Protein AF-A0A2K8PDR7-F1 (afdb_monomer)

Secondary structure (DSSP, 8-state):
--SSSHHHHHHHHHHHHHHHHHHHHHHHHHHHHHHHHHHHHHHHHHHHHHHHHHHHTTTT------S-SPPPP----S----HHHHHHHHHHHHHHHHTSHHHHHHHHHHHHHHHHHHHS-TTT-SS-TTTHHHHHHHHHHHHHHHHHHHHHHHHHHHHHHHHHHHHHHHHHHHHHHHHHHHHHHHHHHHHHHHHSTTHHHHHHHHHHHHHHHHHHH-----S----

Organism: NCBI:txid58340

Solvent-accessible surface area (backbone atoms only — not comparable to full-atom values): 13498 Å² total; per-residue (Å²): 144,79,77,71,70,65,63,60,54,63,54,51,48,56,53,47,54,54,51,50,57,55,48,55,60,46,51,54,53,50,51,55,51,51,51,55,54,61,72,56,45,70,62,58,53,54,54,52,54,53,52,51,54,61,56,56,74,65,64,84,75,71,78,84,77,74,91,85,62,88,76,77,80,76,86,66,93,56,87,77,76,58,65,66,62,53,50,55,49,49,56,51,50,51,60,43,66,73,65,57,55,50,58,56,52,54,52,47,54,53,49,52,53,52,50,48,38,67,73,36,55,86,92,67,39,86,43,59,92,89,32,61,62,62,49,53,51,51,53,49,50,58,60,57,44,53,60,56,49,52,60,56,45,58,58,50,55,54,51,52,49,52,50,52,54,50,50,52,54,50,50,55,48,52,52,52,52,51,53,48,51,52,52,51,50,50,50,51,49,49,57,48,60,76,64,44,83,53,69,54,54,48,48,52,52,49,54,56,50,48,53,51,48,51,56,65,74,55,74,77,91,82,88,84,90,84,133

Sequence (227 aa):
MATERGRGDAARERRRERREHARDGLSERLEEAAERLRTERPERSSERAKASVALGASALARPRVRLDQPRPARRRLLPEYDPEAFGRLSERVARFLGTGRFIVWMTLVIVVWVLWNIFAPDHLRFDQYPFIFLTLMLSLQASYAAPLILLAQNRQDDRDRVNLEQDRKQNERSIADTEYLTREIAALRMGLGEVATRDWIRSEFQDLIKEMDERRLFPGESDEGDR

Structure (mmCIF, N/CA/C/O backbone):
data_AF-A0A2K8PDR7-F1
#
_entry.id   AF-A0A2K8PDR7-F1
#
loop_
_atom_site.group_PDB
_atom_site.id
_atom_site.type_symbol
_atom_site.label_atom_id
_atom_site.label_alt_id
_atom_site.label_comp_id
_atom_site.label_asym_id
_atom_site.label_entity_id
_atom_site.label_seq_id
_atom_site.pdbx_PDB_ins_code
_atom_site.Cartn_x
_atom_site.Cartn_y
_atom_site.Cartn_z
_atom_site.occupancy
_atom_site.B_iso_or_equiv
_atom_site.auth_seq_id
_atom_site.auth_comp_id
_atom_site.auth_asym_id
_atom_site.auth_atom_id
_atom_site.pdbx_PDB_model_num
ATOM 1 N N . MET A 1 1 ? 37.878 28.048 70.623 1.00 51.22 1 MET A N 1
ATOM 2 C CA . MET A 1 1 ? 36.647 27.438 70.062 1.00 51.22 1 MET A CA 1
ATOM 3 C C . MET A 1 1 ? 35.638 28.524 69.626 1.00 51.22 1 MET A C 1
ATOM 5 O O . MET A 1 1 ? 34.503 28.524 70.075 1.00 51.22 1 MET A O 1
ATOM 9 N N . ALA A 1 2 ? 36.028 29.485 68.771 1.00 53.09 2 ALA A N 1
ATOM 10 C CA . ALA A 1 2 ? 35.179 30.652 68.438 1.00 53.09 2 ALA A CA 1
ATOM 11 C C . ALA A 1 2 ? 35.104 31.002 66.935 1.00 53.09 2 ALA A C 1
ATOM 13 O O . ALA A 1 2 ? 34.484 31.992 66.566 1.00 53.09 2 ALA A O 1
ATOM 14 N N . THR A 1 3 ? 35.701 30.203 66.047 1.00 56.75 3 THR A N 1
ATOM 15 C CA . THR A 1 3 ? 35.881 30.568 64.629 1.00 56.75 3 THR A CA 1
ATOM 16 C C . THR A 1 3 ? 34.915 29.892 63.647 1.00 56.75 3 THR A C 1
ATOM 18 O O . THR A 1 3 ? 34.870 30.296 62.489 1.00 56.75 3 THR A O 1
ATOM 21 N N . GLU A 1 4 ? 34.080 28.935 64.073 1.00 56.75 4 GLU A N 1
ATOM 22 C CA . GLU A 1 4 ? 33.131 28.251 63.169 1.00 56.75 4 GLU A CA 1
ATOM 23 C C . GLU A 1 4 ? 31.707 28.832 63.153 1.00 56.75 4 GLU A C 1
ATOM 25 O O . GLU A 1 4 ? 30.994 28.653 62.166 1.00 56.75 4 GLU A O 1
ATOM 30 N N . ARG A 1 5 ? 31.283 29.596 64.173 1.00 57.69 5 ARG A N 1
ATOM 31 C CA . ARG A 1 5 ? 29.925 30.184 64.197 1.00 57.69 5 ARG A CA 1
ATOM 32 C C . ARG A 1 5 ? 29.739 31.361 63.228 1.00 57.69 5 ARG A C 1
ATOM 34 O O . ARG A 1 5 ? 28.654 31.514 62.684 1.00 57.69 5 ARG A O 1
ATOM 41 N N . GLY A 1 6 ? 30.785 32.139 62.935 1.00 56.53 6 GLY A N 1
ATOM 42 C CA . GLY A 1 6 ? 30.668 33.352 62.105 1.00 56.53 6 GLY A CA 1
ATOM 43 C C . GLY A 1 6 ? 30.480 33.115 60.598 1.00 56.53 6 GLY A C 1
ATOM 44 O O . GLY A 1 6 ? 29.983 33.989 59.892 1.00 56.53 6 GLY A O 1
ATOM 45 N N . ARG A 1 7 ? 30.838 31.933 60.070 1.00 60.66 7 ARG A N 1
ATOM 46 C CA . ARG A 1 7 ? 30.711 31.632 58.626 1.00 60.66 7 ARG A CA 1
ATOM 47 C C . ARG A 1 7 ? 29.281 31.297 58.197 1.00 60.66 7 ARG A C 1
ATOM 49 O O . ARG A 1 7 ? 28.932 31.516 57.038 1.00 60.66 7 ARG A O 1
ATOM 56 N N . GLY A 1 8 ? 28.472 30.764 59.112 1.00 61.38 8 GLY A N 1
ATOM 57 C CA . GLY A 1 8 ? 27.092 30.362 58.833 1.00 61.38 8 GLY A CA 1
ATOM 58 C C . GLY A 1 8 ? 26.144 31.548 58.659 1.00 61.38 8 GLY A C 1
ATOM 59 O O . GLY A 1 8 ? 25.290 31.521 57.771 1.00 61.38 8 GLY A O 1
ATOM 60 N N . ASP A 1 9 ? 26.330 32.606 59.448 1.00 66.75 9 ASP A N 1
ATOM 61 C CA . ASP A 1 9 ? 25.442 33.774 59.441 1.00 66.75 9 ASP A CA 1
ATOM 62 C C . ASP A 1 9 ? 25.662 34.659 58.207 1.00 66.75 9 ASP A C 1
ATOM 64 O O . ASP A 1 9 ? 24.701 34.997 57.515 1.00 66.75 9 ASP A O 1
ATOM 68 N N . ALA A 1 10 ? 26.916 34.868 57.794 1.00 65.12 10 ALA A N 1
ATOM 69 C CA . ALA A 1 10 ? 27.242 35.633 56.585 1.00 65.12 10 ALA A CA 1
ATOM 70 C C . ALA A 1 10 ? 26.741 34.984 55.274 1.00 65.12 10 ALA A C 1
ATOM 72 O O . ALA A 1 10 ? 26.627 35.645 54.239 1.00 65.12 10 ALA A O 1
ATOM 73 N N . ALA A 1 11 ? 26.470 33.674 55.272 1.00 67.25 11 ALA A N 1
ATOM 74 C CA . ALA A 1 11 ? 25.874 32.979 54.128 1.00 67.25 11 ALA A CA 1
ATOM 75 C C . ALA A 1 11 ? 24.340 33.097 54.109 1.00 67.25 11 ALA A C 1
ATOM 77 O O . ALA A 1 11 ? 23.724 33.070 53.039 1.00 67.25 11 ALA A O 1
ATOM 78 N N . ARG A 1 12 ? 23.718 33.228 55.286 1.00 69.81 12 ARG A N 1
ATOM 79 C CA . ARG A 1 12 ? 22.269 33.416 55.438 1.00 69.81 12 ARG A CA 1
ATOM 80 C C . ARG A 1 12 ? 21.861 34.840 55.086 1.00 69.81 12 ARG A C 1
ATOM 82 O O . ARG A 1 12 ? 20.847 35.015 54.417 1.00 69.81 12 ARG A O 1
ATOM 89 N N . GLU A 1 13 ? 22.680 35.814 55.459 1.00 71.06 13 GLU A N 1
ATOM 90 C CA . GLU A 1 13 ? 22.460 37.233 55.180 1.00 71.06 13 GLU A CA 1
ATOM 91 C C . GLU A 1 13 ? 22.525 37.525 53.675 1.00 71.06 13 GLU A C 1
ATOM 93 O O . GLU A 1 13 ? 21.536 37.957 53.093 1.00 71.06 13 GLU A O 1
ATOM 98 N N . ARG A 1 14 ? 23.572 37.053 52.984 1.00 70.62 14 ARG A N 1
ATOM 99 C CA . ARG A 1 14 ? 23.673 37.147 51.512 1.00 70.62 14 ARG A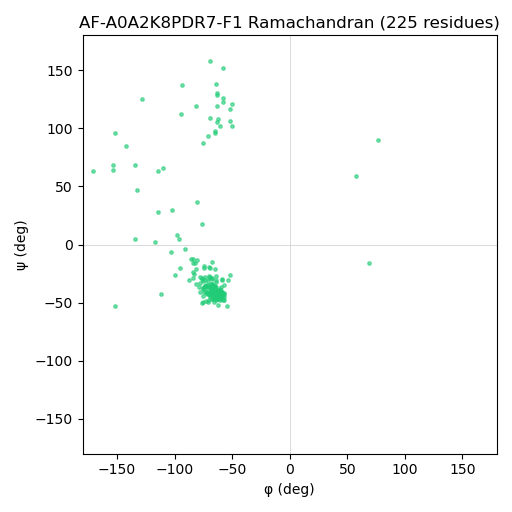 CA 1
ATOM 100 C C . ARG A 1 14 ? 22.531 36.462 50.758 1.00 70.62 14 ARG A C 1
ATOM 102 O O . ARG A 1 14 ? 22.184 36.852 49.643 1.00 70.62 14 ARG A O 1
ATOM 109 N N . ARG A 1 15 ? 21.956 35.395 51.326 1.00 70.00 15 ARG A N 1
ATOM 110 C CA . ARG A 1 15 ? 20.779 34.720 50.749 1.00 70.00 15 ARG A CA 1
ATOM 111 C C . ARG A 1 15 ? 19.488 35.500 50.985 1.00 70.00 15 ARG A C 1
ATOM 113 O O . ARG A 1 15 ? 18.581 35.369 50.165 1.00 70.00 15 ARG A O 1
ATOM 120 N N . ARG A 1 16 ? 19.388 36.267 52.073 1.00 71.31 16 ARG A N 1
ATOM 121 C CA . ARG A 1 16 ? 18.262 37.174 52.327 1.00 71.31 16 ARG A CA 1
ATOM 122 C C . ARG A 1 16 ? 18.335 38.390 51.410 1.00 71.31 16 ARG A C 1
ATOM 124 O O . ARG A 1 16 ? 17.389 38.601 50.664 1.00 71.31 16 ARG A O 1
ATOM 131 N N . GLU A 1 17 ? 19.494 39.035 51.321 1.00 71.44 17 GLU A N 1
ATOM 132 C CA . GLU A 1 17 ? 19.721 40.188 50.435 1.00 71.44 17 GLU A CA 1
ATOM 133 C C . GLU A 1 17 ? 19.433 39.850 48.964 1.00 71.44 17 GLU A C 1
ATOM 135 O O . GLU A 1 17 ? 18.741 40.586 48.267 1.00 71.44 17 GLU A O 1
ATOM 140 N N . ARG A 1 18 ? 19.871 38.674 48.483 1.00 68.12 18 ARG A N 1
ATOM 141 C CA . ARG A 1 18 ? 19.552 38.215 47.116 1.00 68.12 18 ARG A CA 1
ATOM 142 C C . ARG A 1 18 ? 18.064 37.964 46.883 1.00 68.12 18 ARG A C 1
ATOM 144 O O . ARG A 1 18 ? 17.607 38.077 45.750 1.00 68.12 18 ARG A O 1
ATOM 151 N N . ARG A 1 19 ? 17.319 37.561 47.915 1.00 68.62 19 ARG A N 1
ATOM 152 C CA . ARG A 1 19 ? 15.869 37.330 47.816 1.00 68.62 19 ARG A CA 1
ATOM 153 C C . ARG A 1 19 ? 15.090 38.637 47.844 1.00 68.62 19 ARG A C 1
ATOM 155 O O . ARG A 1 19 ? 14.058 38.707 47.188 1.00 68.62 19 ARG A O 1
ATOM 162 N N . GLU A 1 20 ? 15.582 39.633 48.567 1.00 70.75 20 GLU A N 1
ATOM 163 C CA . GLU A 1 20 ? 15.004 40.977 48.609 1.00 70.75 20 GLU A CA 1
ATOM 164 C C . GLU A 1 20 ? 15.245 41.700 47.280 1.00 70.75 20 GLU A C 1
ATOM 166 O O . GLU A 1 20 ? 14.277 42.044 46.611 1.00 70.75 20 GLU A O 1
ATOM 171 N N . HIS A 1 21 ? 16.482 41.715 46.768 1.00 68.56 21 HIS A N 1
ATOM 172 C CA . HIS A 1 21 ? 16.778 42.263 45.435 1.00 68.56 21 HIS A CA 1
ATOM 173 C C . HIS A 1 21 ? 15.984 41.596 44.298 1.00 68.56 21 HIS A C 1
ATOM 175 O O . HIS A 1 21 ? 15.611 42.246 43.323 1.00 68.56 21 HIS A O 1
ATOM 181 N N . ALA A 1 22 ? 15.725 40.287 44.399 1.00 69.56 22 ALA A N 1
ATOM 182 C CA . ALA A 1 22 ? 14.919 39.570 43.413 1.00 69.56 22 ALA A CA 1
ATOM 183 C C . ALA A 1 22 ? 13.418 39.891 43.515 1.00 69.56 22 ALA A C 1
ATOM 185 O O . ALA A 1 22 ? 12.708 39.778 42.516 1.00 69.56 22 ALA A O 1
ATOM 186 N N . ARG A 1 23 ? 12.928 40.258 44.706 1.00 72.75 23 ARG A N 1
ATOM 187 C CA . ARG A 1 23 ? 11.541 40.689 44.914 1.00 72.75 23 ARG A CA 1
ATOM 188 C C . ARG A 1 23 ? 11.327 42.104 44.400 1.00 72.75 23 ARG A C 1
ATOM 190 O O . ARG A 1 23 ? 10.368 42.305 43.662 1.00 72.75 23 ARG A O 1
ATOM 197 N N . ASP A 1 24 ? 12.252 43.009 44.691 1.00 73.88 24 ASP A N 1
ATOM 198 C CA . ASP A 1 24 ? 12.154 44.411 44.280 1.00 73.88 24 ASP A CA 1
ATOM 199 C C . ASP A 1 24 ? 12.168 44.549 42.749 1.00 73.88 24 ASP A C 1
ATOM 201 O O . ASP A 1 24 ? 11.316 45.221 42.165 1.00 73.88 24 ASP A O 1
ATOM 205 N N . GLY A 1 25 ? 13.029 43.783 42.067 1.00 73.56 25 GLY A N 1
ATOM 206 C CA . GLY A 1 25 ? 13.051 43.748 40.600 1.00 73.56 25 GLY A CA 1
ATOM 207 C C . GLY A 1 25 ? 11.827 43.072 39.962 1.00 73.56 25 GLY A C 1
ATOM 208 O O . GLY A 1 25 ? 11.549 43.286 38.782 1.00 73.56 25 GLY A O 1
ATOM 209 N N . LEU A 1 26 ? 11.081 42.244 40.706 1.00 75.62 26 LEU A N 1
ATOM 210 C CA . LEU A 1 26 ? 9.818 41.678 40.225 1.00 75.62 26 LEU A CA 1
ATOM 211 C C . LEU A 1 26 ? 8.694 42.714 40.323 1.00 75.62 26 LEU A C 1
ATOM 213 O O . LEU A 1 26 ? 7.897 42.814 39.394 1.00 75.62 26 LEU A O 1
ATOM 217 N N . SER A 1 27 ? 8.637 43.487 41.413 1.00 79.38 27 SER A N 1
ATOM 218 C CA . SER A 1 27 ? 7.654 44.565 41.572 1.00 79.38 27 SER A CA 1
ATOM 219 C C . SER A 1 27 ? 7.800 45.633 40.496 1.00 79.38 27 SER A C 1
ATOM 221 O O . SER A 1 27 ? 6.804 45.941 39.850 1.00 79.38 27 SER A O 1
ATOM 223 N N . GLU A 1 28 ? 9.020 46.095 40.209 1.00 77.19 28 GLU A N 1
ATOM 224 C CA . GLU A 1 28 ? 9.253 47.082 39.142 1.00 77.19 28 GLU A CA 1
ATOM 225 C C . GLU A 1 28 ? 8.793 46.558 37.774 1.00 77.19 28 GLU A C 1
ATOM 227 O O . GLU A 1 28 ? 8.135 47.260 37.010 1.00 77.19 28 GLU A O 1
ATOM 232 N N . ARG A 1 29 ? 9.051 45.276 37.478 1.00 76.56 29 ARG A N 1
ATOM 233 C CA . ARG A 1 29 ? 8.608 44.642 36.224 1.00 76.56 29 ARG A CA 1
ATOM 234 C C . ARG A 1 29 ? 7.095 44.480 36.132 1.00 76.56 29 ARG A C 1
ATOM 236 O O . ARG A 1 29 ? 6.540 44.543 35.035 1.00 76.56 29 ARG A O 1
ATOM 243 N N . LEU A 1 30 ? 6.429 44.222 37.256 1.00 80.81 30 LEU A N 1
ATOM 244 C CA . LEU A 1 30 ? 4.972 44.119 37.312 1.00 80.81 30 LEU A CA 1
ATOM 245 C C . LEU A 1 30 ? 4.314 45.496 37.192 1.00 80.81 30 LEU A C 1
ATOM 247 O O . LEU A 1 30 ? 3.283 45.602 36.528 1.00 80.81 30 LEU A O 1
ATOM 251 N N . GLU A 1 31 ? 4.920 46.539 37.760 1.00 80.12 31 GLU A N 1
ATOM 252 C CA . GLU A 1 31 ? 4.470 47.922 37.598 1.00 80.12 31 GLU A CA 1
ATOM 253 C C . GLU A 1 31 ? 4.664 48.414 36.162 1.00 80.12 31 GLU A C 1
ATOM 255 O O . GLU A 1 31 ? 3.695 48.878 35.561 1.00 80.12 31 GLU A O 1
ATOM 260 N N . GLU A 1 32 ? 5.831 48.188 35.545 1.00 78.88 32 GLU A N 1
ATOM 261 C CA . GLU A 1 32 ? 6.042 48.506 34.124 1.00 78.88 32 GLU A CA 1
ATOM 262 C C . GLU A 1 32 ? 5.044 47.765 33.219 1.00 78.88 32 GLU A C 1
ATOM 264 O O . GLU A 1 32 ? 4.510 48.332 32.262 1.00 78.88 32 GLU A O 1
ATOM 269 N N . ALA A 1 33 ? 4.763 46.489 33.504 1.00 75.50 33 ALA A N 1
ATOM 270 C CA . ALA A 1 33 ? 3.785 45.717 32.742 1.00 75.50 33 ALA A CA 1
ATOM 271 C C . ALA A 1 33 ? 2.353 46.250 32.931 1.00 75.50 33 ALA A C 1
ATOM 273 O O . ALA A 1 33 ? 1.586 46.317 31.965 1.00 75.50 33 ALA A O 1
ATOM 274 N N . ALA A 1 34 ? 1.991 46.657 34.151 1.00 79.19 34 ALA A N 1
ATOM 275 C CA . ALA A 1 34 ? 0.691 47.243 34.459 1.00 79.19 34 ALA A CA 1
ATOM 276 C C . ALA A 1 34 ? 0.507 48.621 33.802 1.00 79.19 34 ALA A C 1
ATOM 278 O O . ALA A 1 34 ? -0.583 48.928 33.315 1.00 79.19 34 ALA A O 1
ATOM 279 N N . GLU A 1 35 ? 1.567 49.424 33.728 1.00 76.75 35 GLU A N 1
ATOM 280 C CA . GLU A 1 35 ? 1.551 50.745 33.104 1.00 76.75 35 GLU A CA 1
ATOM 281 C C . GLU A 1 35 ? 1.444 50.647 31.575 1.00 76.75 35 GLU A C 1
ATOM 283 O O . GLU A 1 35 ? 0.594 51.306 30.971 1.00 76.75 35 GLU A O 1
ATOM 288 N N . ARG A 1 36 ? 2.173 49.708 30.948 1.00 72.50 36 ARG A N 1
ATOM 289 C CA . ARG A 1 36 ? 2.025 49.382 29.513 1.00 72.50 36 ARG A CA 1
ATOM 290 C C . ARG A 1 36 ? 0.596 48.958 29.158 1.00 72.50 36 ARG A C 1
ATOM 292 O O . ARG A 1 36 ? 0.045 49.405 28.153 1.00 72.50 36 ARG A O 1
ATOM 299 N N . LEU A 1 37 ? -0.039 48.152 30.011 1.00 70.81 37 LEU A N 1
ATOM 300 C CA . LEU A 1 37 ? -1.439 47.737 29.849 1.00 70.81 37 LEU A CA 1
ATOM 301 C C . LEU A 1 37 ? -2.438 48.892 30.010 1.00 70.81 37 LEU A C 1
ATOM 303 O O . LEU A 1 37 ? -3.520 48.855 29.415 1.00 70.81 37 LEU A O 1
ATOM 307 N N . ARG A 1 38 ? -2.108 49.903 30.820 1.00 71.81 38 ARG A N 1
ATOM 308 C CA . ARG A 1 38 ? -2.958 51.077 31.055 1.00 71.81 38 ARG A CA 1
ATOM 309 C C . ARG A 1 38 ? -2.928 52.035 29.863 1.00 71.81 38 ARG A C 1
ATOM 311 O O . ARG A 1 38 ? -3.981 52.550 29.493 1.00 71.81 38 ARG A O 1
ATOM 318 N N . THR A 1 39 ? -1.767 52.186 29.227 1.00 68.75 39 THR A N 1
ATOM 319 C CA . THR A 1 39 ? -1.568 53.044 28.048 1.00 68.75 39 THR A CA 1
ATOM 320 C C . THR A 1 39 ? -2.149 52.435 26.762 1.00 68.75 39 THR A C 1
ATOM 322 O O . THR A 1 39 ? -2.673 53.171 25.934 1.00 68.75 39 THR A O 1
ATOM 325 N N . GLU A 1 40 ? -2.168 51.102 26.608 1.00 60.72 40 GLU A N 1
ATOM 326 C CA . GLU A 1 40 ? -2.763 50.433 25.427 1.00 60.72 40 GLU A CA 1
ATOM 327 C C . GLU A 1 40 ? -4.299 50.239 25.482 1.00 60.72 40 GLU A C 1
ATOM 329 O O . GLU A 1 40 ? -4.937 49.943 24.466 1.00 60.72 40 GLU A O 1
ATOM 334 N N . ARG A 1 41 ? -4.939 50.367 26.655 1.00 59.91 41 ARG A N 1
ATOM 335 C CA . ARG A 1 41 ? -6.374 50.048 26.837 1.00 59.91 41 ARG A CA 1
ATOM 336 C C . ARG A 1 41 ? -7.416 50.984 26.184 1.00 59.91 41 ARG A C 1
ATOM 338 O O . ARG A 1 41 ? -8.505 50.466 25.894 1.00 59.91 41 ARG A O 1
ATOM 345 N N . PRO A 1 42 ? -7.198 52.300 25.968 1.00 58.56 42 PRO A N 1
ATOM 346 C CA . PRO A 1 42 ? -8.270 53.163 25.464 1.00 58.56 42 PRO A CA 1
ATOM 347 C C . PRO A 1 42 ? -8.625 52.883 23.991 1.00 58.56 42 PRO A C 1
ATOM 349 O O . PRO A 1 42 ? -9.797 52.947 23.630 1.00 58.56 42 PRO A O 1
ATOM 352 N N . GLU A 1 43 ? -7.663 52.455 23.170 1.00 59.03 43 GLU A N 1
ATOM 353 C CA . GLU A 1 43 ? -7.865 52.177 21.735 1.00 59.03 43 GLU A CA 1
ATOM 354 C C . GLU A 1 43 ? -8.594 50.835 21.491 1.00 59.03 43 GLU A C 1
ATOM 356 O O . GLU A 1 43 ? -9.639 50.787 20.836 1.00 59.03 43 GLU A O 1
ATOM 361 N N . ARG A 1 44 ? -8.133 49.735 22.113 1.00 59.22 44 ARG A N 1
ATOM 362 C CA . ARG A 1 44 ? -8.704 48.384 21.894 1.00 59.22 44 ARG A CA 1
ATOM 363 C C . ARG A 1 44 ? -10.133 48.208 22.414 1.00 59.22 44 ARG A C 1
ATOM 365 O O . ARG A 1 44 ? -10.875 47.361 21.909 1.00 59.22 44 ARG A O 1
ATOM 372 N N . SER A 1 45 ? -10.521 48.943 23.456 1.00 59.69 45 SER A N 1
ATOM 373 C CA . SER A 1 45 ? -11.879 48.860 24.016 1.00 59.69 45 SER A CA 1
ATOM 374 C C . SER A 1 45 ? -12.912 49.534 23.107 1.00 59.69 45 SER A C 1
ATOM 376 O O . SER A 1 45 ? -14.004 48.992 22.928 1.00 59.69 45 SER A O 1
ATOM 378 N N . SER A 1 46 ? -12.532 50.638 22.453 1.00 60.06 46 SER A N 1
ATOM 379 C CA . SER A 1 46 ? -13.347 51.339 21.455 1.00 60.06 46 SER A CA 1
ATOM 380 C C . SER A 1 46 ? -13.547 50.502 20.183 1.00 60.06 46 SER A C 1
ATOM 382 O O . SER A 1 46 ? -14.672 50.377 19.695 1.00 60.06 46 SER A O 1
ATOM 384 N N . GLU A 1 47 ? -12.500 49.828 19.690 1.00 59.91 47 GLU A N 1
ATOM 385 C CA . GLU A 1 47 ? -12.617 48.896 18.555 1.00 59.91 47 GLU A CA 1
ATOM 386 C C . GLU A 1 47 ? -13.494 47.677 18.872 1.00 59.91 47 GLU A C 1
ATOM 388 O O . GLU A 1 47 ? -14.341 47.299 18.061 1.00 59.91 47 GLU A O 1
ATOM 393 N N . ARG A 1 48 ? -13.363 47.083 20.068 1.00 59.41 48 ARG A N 1
ATOM 394 C CA . ARG A 1 48 ? -14.220 45.957 20.484 1.00 59.41 48 ARG A CA 1
ATOM 395 C C . ARG A 1 48 ? -15.684 46.361 20.655 1.00 59.41 48 ARG A C 1
ATOM 397 O O . ARG A 1 48 ? -16.557 45.568 20.309 1.00 59.41 48 ARG A O 1
ATOM 404 N N . ALA A 1 49 ? -15.957 47.571 21.147 1.00 60.25 49 ALA A N 1
ATOM 405 C CA . ALA A 1 49 ? -17.316 48.097 21.266 1.00 60.25 49 ALA A CA 1
ATOM 406 C C . ALA A 1 49 ? -17.950 48.378 19.890 1.00 60.25 49 ALA A C 1
ATOM 408 O O . ALA A 1 49 ? -19.120 48.073 19.673 1.00 60.25 49 ALA A O 1
ATOM 409 N N . LYS A 1 50 ? -17.176 48.885 18.921 1.00 59.44 50 LYS A N 1
ATOM 410 C CA . LYS A 1 50 ? -17.645 49.048 17.532 1.00 59.44 50 LYS A CA 1
ATOM 411 C C . LYS A 1 50 ? -17.872 47.698 16.840 1.00 59.44 50 LYS A C 1
ATOM 413 O O . LYS A 1 50 ? -18.869 47.532 16.138 1.00 59.44 50 LYS A O 1
ATOM 418 N N . ALA A 1 51 ? -17.006 46.712 17.086 1.00 57.28 51 ALA A N 1
ATOM 419 C CA . ALA A 1 51 ? -17.146 45.359 16.546 1.00 57.28 51 ALA A CA 1
ATOM 420 C C . ALA A 1 51 ? -18.367 44.608 17.113 1.00 57.28 51 ALA A C 1
ATOM 422 O O . ALA A 1 51 ? -19.034 43.884 16.375 1.00 57.28 51 ALA A O 1
ATOM 423 N N . SER A 1 52 ? -18.710 44.796 18.394 1.00 57.78 52 SER A N 1
ATOM 424 C CA . SER A 1 52 ? -19.882 44.148 19.003 1.00 57.78 52 SER A CA 1
ATOM 425 C C . SER A 1 52 ? -21.211 44.750 18.533 1.00 57.78 52 SER A C 1
ATOM 427 O O . SER A 1 52 ? -22.166 44.005 18.308 1.00 57.78 52 SER A O 1
ATOM 429 N N . VAL A 1 53 ? -21.268 46.065 18.295 1.00 57.84 53 VAL A N 1
ATOM 430 C CA . VAL A 1 53 ? -22.456 46.731 17.727 1.00 57.84 53 VAL A CA 1
ATOM 431 C C . VAL A 1 53 ? -22.675 46.324 16.261 1.00 57.84 53 VAL A C 1
ATOM 433 O O . VAL A 1 53 ? -23.811 46.056 15.865 1.00 57.84 53 VAL A O 1
ATOM 436 N N . ALA A 1 54 ? -21.602 46.167 15.477 1.00 56.81 54 ALA A N 1
ATOM 437 C CA . ALA A 1 54 ? -21.682 45.661 14.103 1.00 56.81 54 ALA A CA 1
ATOM 438 C C . ALA A 1 54 ? -22.119 44.182 14.027 1.00 56.81 54 ALA A C 1
ATOM 440 O O . ALA A 1 54 ? -22.856 43.805 13.115 1.00 56.81 54 ALA A O 1
ATOM 441 N N . LEU A 1 55 ? -21.730 43.346 15.000 1.00 59.44 55 LEU A N 1
ATOM 442 C CA . LEU A 1 55 ? -22.203 41.958 15.089 1.00 59.44 55 LEU A CA 1
ATOM 443 C C . LEU A 1 55 ? -23.669 41.846 15.545 1.00 59.44 55 LEU A C 1
ATOM 445 O O . LEU A 1 55 ? -24.380 40.952 15.086 1.00 59.44 55 LEU A O 1
ATOM 449 N N . GLY A 1 56 ? -24.135 42.735 16.428 1.00 54.06 56 GLY A N 1
ATOM 450 C CA . GLY A 1 56 ? -25.500 42.705 16.967 1.00 54.06 56 GLY A CA 1
ATOM 451 C C . GLY A 1 56 ? -26.579 43.118 15.960 1.00 54.06 56 GLY A C 1
ATOM 452 O O . GLY A 1 56 ? -27.655 42.522 15.930 1.00 54.06 56 GLY A O 1
ATOM 453 N N . ALA A 1 57 ? -26.281 44.075 15.075 1.00 53.41 57 ALA A N 1
ATOM 454 C CA . ALA A 1 57 ? -27.239 44.574 14.083 1.00 53.41 57 ALA A CA 1
ATOM 455 C C . ALA A 1 57 ? -27.572 43.558 12.967 1.00 53.41 57 ALA A C 1
ATOM 457 O O . ALA A 1 57 ? -28.616 43.662 12.329 1.00 53.41 57 ALA A O 1
ATOM 458 N N . SER A 1 58 ? -26.730 42.538 12.757 1.00 51.06 58 SER A N 1
ATOM 459 C CA . SER A 1 58 ? -26.958 41.471 11.765 1.00 51.06 58 SER A CA 1
ATOM 460 C C . SER A 1 58 ? -27.702 40.244 12.325 1.00 51.06 58 SER A C 1
ATOM 462 O O . SER A 1 58 ? -28.027 39.317 11.582 1.00 51.06 58 SER A O 1
ATOM 464 N N . ALA A 1 59 ? -27.992 40.206 13.631 1.00 54.91 59 ALA A N 1
ATOM 465 C CA . ALA A 1 59 ? -28.537 39.018 14.295 1.00 54.91 59 ALA A CA 1
ATOM 466 C C . ALA A 1 59 ? -30.073 38.886 14.230 1.00 54.91 59 ALA A C 1
ATOM 468 O O . ALA A 1 59 ? -30.595 37.809 14.518 1.00 54.91 59 ALA A O 1
ATOM 469 N N . LEU A 1 60 ? -30.809 39.928 13.820 1.00 54.22 60 LEU A N 1
ATOM 470 C CA . LEU A 1 60 ? -32.283 39.922 13.821 1.00 54.22 60 LEU A CA 1
ATOM 471 C C . LEU A 1 60 ? -32.945 39.599 12.469 1.00 54.22 60 LEU A C 1
ATOM 473 O O . LEU A 1 60 ? -34.166 39.648 12.367 1.00 54.22 60 LEU A O 1
ATOM 477 N N . ALA A 1 61 ? -32.188 39.185 11.451 1.00 57.66 61 ALA A N 1
ATOM 478 C CA . ALA A 1 61 ? -32.751 38.819 10.146 1.00 57.66 61 ALA A CA 1
ATOM 479 C C . ALA A 1 61 ? -32.201 37.491 9.605 1.00 57.66 61 ALA A C 1
ATOM 481 O O . ALA A 1 61 ? -31.814 37.391 8.442 1.00 57.66 61 ALA A O 1
ATOM 482 N N . ARG A 1 62 ? -32.152 36.442 10.438 1.00 54.16 62 ARG A N 1
ATOM 483 C CA . ARG A 1 62 ? -31.808 35.092 9.965 1.00 54.16 62 ARG A CA 1
ATOM 484 C C . ARG A 1 62 ? -33.096 34.314 9.652 1.00 54.16 62 ARG A C 1
ATOM 486 O O . ARG A 1 62 ? -33.825 33.982 10.588 1.00 54.16 62 ARG A O 1
ATOM 493 N N . PRO A 1 63 ? -33.398 33.988 8.380 1.00 55.03 63 PRO A N 1
ATOM 494 C CA . PRO A 1 63 ? -34.519 33.111 8.066 1.00 55.03 63 PRO A CA 1
ATOM 495 C C . PRO A 1 63 ? -34.231 31.738 8.680 1.00 55.03 63 PRO A C 1
ATOM 497 O O . PRO A 1 63 ? -33.145 31.184 8.488 1.00 55.03 63 PRO A O 1
ATOM 500 N N . ARG A 1 64 ? -35.176 31.187 9.449 1.00 59.81 64 ARG A N 1
ATOM 501 C CA . ARG A 1 64 ? -35.064 29.824 9.987 1.00 59.81 64 ARG A CA 1
ATOM 502 C C . ARG A 1 64 ? -35.027 28.843 8.814 1.00 59.81 64 ARG A C 1
ATOM 504 O O . ARG A 1 64 ? -36.042 28.599 8.168 1.00 59.81 64 ARG A O 1
ATOM 511 N N . VAL A 1 65 ? -33.849 28.298 8.530 1.00 57.72 65 VAL A N 1
ATOM 512 C CA . VAL A 1 65 ? -33.652 27.254 7.521 1.00 57.72 65 VAL A CA 1
ATOM 513 C C . VAL A 1 65 ? -34.303 25.971 8.041 1.00 57.72 65 VAL A C 1
ATOM 515 O O . VAL A 1 65 ? -33.807 25.366 8.990 1.00 57.72 65 VAL A O 1
ATOM 518 N N . ARG A 1 66 ? -35.429 25.571 7.436 1.00 56.66 66 ARG A N 1
ATOM 519 C CA . ARG A 1 66 ? -35.988 24.219 7.585 1.00 56.66 66 ARG A CA 1
ATOM 520 C C . ARG A 1 66 ? -34.927 23.214 7.129 1.00 56.66 66 ARG A C 1
ATOM 522 O O . ARG A 1 66 ? -34.428 23.311 6.013 1.00 56.66 66 ARG A O 1
ATOM 529 N N . LEU A 1 67 ? -34.604 22.254 7.989 1.00 59.09 67 LEU A N 1
ATOM 530 C CA . LEU A 1 67 ? -33.606 21.198 7.767 1.00 59.09 67 LEU A CA 1
ATOM 531 C C . LEU A 1 67 ? -34.078 20.069 6.829 1.00 59.09 67 LEU A C 1
ATOM 533 O O . LEU A 1 67 ? -33.466 19.011 6.802 1.00 59.09 67 LEU A O 1
ATOM 537 N N . ASP A 1 68 ? -35.132 20.295 6.048 1.00 56.84 68 ASP A N 1
ATOM 538 C CA . ASP A 1 68 ? -35.822 19.252 5.277 1.00 56.84 68 ASP A CA 1
ATOM 539 C C . ASP A 1 68 ? -35.695 19.444 3.756 1.00 56.84 68 ASP A C 1
ATOM 541 O O . ASP A 1 68 ? -36.578 19.098 2.980 1.00 56.84 68 ASP A O 1
ATOM 545 N N . GLN A 1 69 ? -34.608 20.074 3.302 1.00 61.09 69 GLN A N 1
ATOM 546 C CA . GLN A 1 69 ? -34.301 20.175 1.875 1.00 61.09 69 GLN A CA 1
ATOM 547 C C . GLN A 1 69 ? -32.870 19.699 1.615 1.00 61.09 69 GLN A C 1
ATOM 549 O O . GLN A 1 69 ? -31.935 20.227 2.231 1.00 61.09 69 GLN A O 1
ATOM 554 N N . PRO A 1 70 ? -32.661 18.725 0.707 1.00 49.47 70 PRO A N 1
ATOM 555 C CA . PRO A 1 70 ? -31.321 18.316 0.321 1.00 49.47 70 PRO A CA 1
ATOM 556 C C . PRO A 1 70 ? -30.630 19.513 -0.337 1.00 49.47 70 PRO A C 1
ATOM 558 O O . PRO A 1 70 ? -31.107 20.076 -1.322 1.00 49.47 70 PRO A O 1
ATOM 561 N N . ARG A 1 71 ? -29.516 19.950 0.259 1.00 55.41 71 ARG A N 1
ATOM 562 C CA . ARG A 1 71 ? -28.721 21.082 -0.231 1.00 55.41 71 ARG A CA 1
ATOM 563 C C . ARG A 1 71 ? -28.262 20.800 -1.668 1.00 55.41 71 ARG A C 1
ATOM 565 O O . ARG A 1 71 ? -27.551 19.813 -1.860 1.00 55.41 71 ARG A O 1
ATOM 572 N N . PRO A 1 72 ? -28.572 21.653 -2.661 1.00 51.53 72 PRO A N 1
ATOM 573 C CA . PRO A 1 72 ? -27.981 21.512 -3.983 1.00 51.53 72 PRO A CA 1
ATOM 574 C C . PRO A 1 72 ? -26.467 21.709 -3.873 1.00 51.53 72 PRO A C 1
ATOM 576 O O . PRO A 1 72 ? -25.987 22.656 -3.239 1.00 51.53 72 PRO A O 1
ATOM 579 N N . ALA A 1 73 ? -25.725 20.766 -4.453 1.00 59.25 73 ALA A N 1
ATOM 580 C CA . ALA A 1 73 ? -24.274 20.724 -4.430 1.00 59.25 73 ALA A CA 1
ATOM 581 C C . ALA A 1 73 ? -23.697 22.065 -4.904 1.00 59.25 73 ALA A C 1
ATOM 583 O O . ALA A 1 73 ? -23.893 22.501 -6.040 1.00 59.25 73 ALA A O 1
ATOM 584 N N . ARG A 1 74 ? -22.987 22.742 -4.000 1.00 55.62 74 ARG A N 1
ATOM 585 C CA . ARG A 1 74 ? -22.240 23.962 -4.299 1.00 55.62 74 ARG A CA 1
ATOM 586 C C . ARG A 1 74 ? -21.171 23.573 -5.321 1.00 55.62 74 ARG A C 1
ATOM 588 O O . ARG A 1 74 ? -20.238 22.865 -4.954 1.00 55.62 74 ARG A O 1
ATOM 595 N N . ARG A 1 75 ? -21.323 23.994 -6.583 1.00 57.38 75 ARG A N 1
ATOM 596 C CA . ARG A 1 75 ? -20.323 23.818 -7.651 1.00 57.38 75 ARG A CA 1
ATOM 597 C C . ARG A 1 75 ? -18.969 24.313 -7.137 1.00 57.38 75 ARG A C 1
ATOM 599 O O . ARG A 1 75 ? -18.747 25.517 -7.015 1.00 57.38 75 ARG A O 1
ATOM 606 N N . ARG A 1 76 ? -18.096 23.378 -6.762 1.00 55.62 76 ARG A N 1
ATOM 607 C CA . ARG A 1 76 ? -16.705 23.656 -6.418 1.00 55.62 76 ARG A CA 1
ATOM 608 C C . ARG A 1 76 ? -15.951 23.757 -7.740 1.00 55.62 76 ARG A C 1
ATOM 610 O O . ARG A 1 76 ? -15.928 22.811 -8.509 1.00 55.62 76 ARG A O 1
ATOM 617 N N . LEU A 1 77 ? -15.358 24.918 -8.003 1.00 56.94 77 LEU A N 1
ATOM 618 C CA . LEU A 1 77 ? -14.409 25.155 -9.101 1.00 56.94 77 LEU A CA 1
ATOM 619 C C . LEU A 1 77 ? -12.998 24.670 -8.717 1.00 56.94 77 LEU A C 1
ATOM 621 O O . LEU A 1 77 ? -12.003 25.319 -9.020 1.00 56.94 77 LEU A O 1
ATOM 625 N N . LEU A 1 78 ? -12.908 23.564 -7.983 1.00 60.38 78 LEU A N 1
ATOM 626 C CA . LEU A 1 78 ? -11.656 22.830 -7.847 1.00 60.38 78 LEU A CA 1
ATOM 627 C C . LEU A 1 78 ? -11.698 21.763 -8.940 1.00 60.38 78 LEU A C 1
ATOM 629 O O . LEU A 1 78 ? -12.770 21.185 -9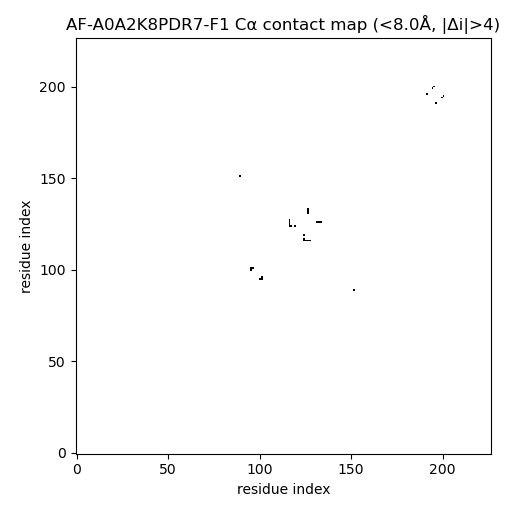.128 1.00 60.38 78 LEU A O 1
ATOM 633 N N . PRO A 1 79 ? -10.605 21.500 -9.675 1.00 56.34 79 PRO A N 1
ATOM 634 C CA . PRO A 1 79 ? -10.513 20.290 -10.475 1.00 56.34 79 PRO A CA 1
ATOM 635 C C . PRO A 1 79 ? -10.833 19.118 -9.546 1.00 56.34 79 PRO A C 1
ATOM 637 O O . PRO A 1 79 ? -10.065 18.819 -8.631 1.00 56.34 79 PRO A O 1
ATOM 640 N N . GLU A 1 80 ? -12.024 18.543 -9.703 1.00 54.94 80 GLU A N 1
ATOM 641 C CA . GLU A 1 80 ? -12.457 17.364 -8.971 1.00 54.94 80 GLU A CA 1
ATOM 642 C C . GLU A 1 80 ? -11.513 16.256 -9.438 1.00 54.94 80 GLU A C 1
ATOM 644 O O . GLU A 1 80 ? -11.631 15.736 -10.548 1.00 54.94 80 GLU A O 1
ATOM 649 N N . TYR A 1 81 ? -10.471 15.999 -8.652 1.00 57.44 81 TYR A N 1
ATOM 650 C CA . TYR A 1 81 ? -9.596 14.863 -8.871 1.00 57.44 81 TYR A CA 1
ATOM 651 C C . TYR A 1 81 ? -10.454 13.623 -8.656 1.00 57.44 81 TYR A C 1
ATOM 653 O O . TYR A 1 81 ? -10.696 13.247 -7.513 1.00 57.44 81 TYR A O 1
ATOM 661 N N . ASP A 1 82 ? -10.979 13.077 -9.754 1.00 60.34 82 ASP A N 1
ATOM 662 C CA . ASP A 1 82 ? -11.995 12.031 -9.761 1.00 60.34 82 ASP A CA 1
ATOM 663 C C . ASP A 1 82 ? -11.463 10.770 -9.047 1.00 60.34 82 ASP A C 1
ATOM 665 O O . ASP A 1 82 ? -10.657 10.010 -9.609 1.00 60.34 82 ASP A O 1
ATOM 669 N N . PRO A 1 83 ? -11.871 10.534 -7.786 1.00 61.19 83 PRO A N 1
ATOM 670 C CA . PRO A 1 83 ? -11.341 9.444 -6.978 1.00 61.19 83 PRO A CA 1
ATOM 671 C C . PRO A 1 83 ? -11.763 8.072 -7.527 1.00 61.19 83 PRO A C 1
ATOM 673 O O . PRO A 1 83 ? -11.159 7.054 -7.175 1.00 61.19 83 PRO A O 1
ATOM 676 N N . GLU A 1 84 ? -12.761 8.028 -8.413 1.00 63.00 84 GLU A N 1
ATOM 677 C CA . GLU A 1 84 ? -13.286 6.813 -9.032 1.00 63.00 84 GLU A CA 1
ATOM 678 C C . GLU A 1 84 ? -12.426 6.354 -10.219 1.00 63.00 84 GLU A C 1
ATOM 680 O O . GLU A 1 84 ? -12.252 5.150 -10.441 1.00 63.00 84 GLU A O 1
ATOM 685 N N . ALA A 1 85 ? -11.835 7.287 -10.973 1.00 64.50 85 ALA A N 1
ATOM 686 C CA . ALA A 1 85 ? -10.878 6.973 -12.035 1.00 64.50 85 ALA A CA 1
ATOM 687 C C . ALA A 1 85 ? -9.570 6.404 -11.459 1.00 64.50 85 ALA A C 1
ATOM 689 O O . ALA A 1 85 ? -9.070 5.378 -11.930 1.00 64.50 85 ALA A O 1
ATOM 690 N N . PHE A 1 86 ? -9.065 7.007 -10.380 1.00 61.75 86 PHE A N 1
ATOM 691 C CA . PHE A 1 86 ? -7.872 6.526 -9.680 1.00 61.75 86 PHE A CA 1
ATOM 692 C C . PHE A 1 86 ? -8.116 5.219 -8.924 1.00 61.75 86 PHE A C 1
ATOM 694 O O . PHE A 1 86 ? -7.255 4.345 -8.949 1.00 61.75 86 PHE A O 1
ATOM 701 N N . GLY A 1 87 ? -9.298 5.020 -8.329 1.00 65.12 87 GLY A N 1
ATOM 702 C CA . GLY A 1 87 ? -9.662 3.745 -7.703 1.00 65.12 87 GLY A CA 1
ATOM 703 C C . GLY A 1 87 ? -9.624 2.569 -8.685 1.00 65.12 87 GLY A C 1
ATOM 704 O O . GLY A 1 87 ? -9.024 1.536 -8.385 1.00 65.12 87 GLY A O 1
ATOM 705 N N . ARG A 1 88 ? -10.187 2.755 -9.887 1.00 70.56 88 ARG A N 1
ATOM 706 C CA . ARG A 1 88 ? -10.164 1.748 -10.961 1.00 70.56 88 ARG A CA 1
ATOM 707 C C . ARG A 1 88 ? -8.760 1.511 -11.518 1.00 70.56 88 ARG A C 1
ATOM 709 O O . ARG A 1 88 ? -8.409 0.370 -11.821 1.00 70.56 88 ARG A O 1
ATOM 716 N N . LEU A 1 89 ? -7.945 2.563 -11.639 1.00 66.75 89 LEU A N 1
ATOM 717 C CA . LEU A 1 89 ? -6.546 2.440 -12.053 1.00 66.75 89 LEU A CA 1
ATOM 718 C C . LEU A 1 89 ? -5.739 1.644 -11.020 1.00 66.75 89 LEU A C 1
ATOM 720 O O . LEU A 1 89 ? -5.063 0.688 -11.392 1.00 66.75 89 LEU A O 1
ATOM 724 N N . SER A 1 90 ? -5.871 1.967 -9.732 1.00 65.38 90 SER A N 1
ATOM 725 C CA . SER A 1 90 ? -5.181 1.271 -8.643 1.00 65.38 90 SER A CA 1
ATOM 726 C C . SER A 1 90 ? -5.587 -0.196 -8.534 1.00 65.38 90 SER A C 1
ATOM 728 O O . SER A 1 90 ? -4.726 -1.048 -8.358 1.00 65.38 90 SER A O 1
ATOM 730 N N . GLU A 1 91 ? -6.867 -0.531 -8.704 1.00 72.44 91 GLU A N 1
ATOM 731 C CA . GLU A 1 91 ? -7.319 -1.929 -8.720 1.00 72.44 91 GLU A CA 1
ATOM 732 C C . GLU A 1 91 ? -6.723 -2.717 -9.898 1.00 72.44 91 GLU A C 1
ATOM 734 O O . GLU A 1 91 ? -6.375 -3.897 -9.776 1.00 72.44 91 GLU A O 1
ATOM 739 N N . ARG A 1 92 ? -6.566 -2.061 -11.052 1.00 72.38 92 ARG A N 1
ATOM 740 C CA . ARG A 1 92 ? -5.927 -2.661 -12.225 1.00 72.38 92 ARG A CA 1
ATOM 741 C C . ARG A 1 92 ? -4.431 -2.860 -12.002 1.00 72.38 92 ARG A C 1
ATOM 743 O O . ARG A 1 92 ? -3.926 -3.935 -12.308 1.00 72.38 92 ARG A O 1
ATOM 750 N N . VAL A 1 93 ? -3.752 -1.865 -11.431 1.00 69.44 93 VAL A N 1
ATOM 751 C CA . VAL A 1 93 ? -2.325 -1.915 -11.078 1.00 69.44 93 VAL A CA 1
ATOM 752 C C . VAL A 1 93 ? -2.066 -2.981 -10.008 1.00 69.44 93 VAL A C 1
ATOM 754 O O . VAL A 1 93 ? -1.155 -3.782 -10.175 1.00 69.44 93 VAL A O 1
ATOM 757 N N . ALA A 1 94 ? -2.904 -3.086 -8.974 1.00 72.00 94 ALA A N 1
ATOM 758 C CA . ALA A 1 94 ? -2.779 -4.095 -7.920 1.00 72.00 94 ALA A CA 1
ATOM 759 C C . ALA A 1 94 ? -2.874 -5.529 -8.471 1.00 72.00 94 ALA A C 1
ATOM 761 O O . ALA A 1 94 ? -2.020 -6.368 -8.182 1.00 72.00 94 ALA A O 1
ATOM 762 N N . ARG A 1 95 ? -3.856 -5.804 -9.344 1.00 73.88 95 ARG A N 1
ATOM 763 C CA . ARG A 1 95 ? -3.956 -7.104 -10.035 1.00 73.88 95 ARG A CA 1
ATOM 764 C C . ARG A 1 95 ? -2.774 -7.364 -10.973 1.00 73.88 95 ARG A C 1
ATOM 766 O O . ARG A 1 95 ? -2.364 -8.514 -11.144 1.00 73.88 95 ARG A O 1
ATOM 773 N N . PHE A 1 96 ? -2.211 -6.310 -11.565 1.00 69.88 96 PHE A N 1
ATOM 774 C CA . PHE A 1 96 ? -1.058 -6.404 -12.461 1.00 69.88 96 PHE A CA 1
ATOM 775 C C . PHE A 1 96 ? 0.251 -6.708 -11.713 1.00 69.88 96 PHE A C 1
ATOM 777 O O . PHE A 1 96 ? 1.027 -7.547 -12.171 1.00 69.88 96 PHE A O 1
ATOM 784 N N . LEU A 1 97 ? 0.472 -6.083 -10.550 1.00 73.69 97 LEU A N 1
ATOM 785 C CA . LEU A 1 97 ? 1.662 -6.276 -9.711 1.00 73.69 97 LEU A CA 1
ATOM 786 C C . LEU A 1 97 ? 1.646 -7.618 -8.960 1.00 73.69 97 LEU A C 1
ATOM 788 O O . LEU A 1 97 ? 2.691 -8.249 -8.838 1.00 73.69 97 LEU A O 1
ATOM 792 N N . GLY A 1 98 ? 0.482 -8.095 -8.505 1.00 68.19 98 GLY A N 1
ATOM 793 C CA . GLY A 1 98 ? 0.387 -9.315 -7.687 1.00 68.19 98 GLY A CA 1
ATOM 794 C C . GLY A 1 98 ? 0.568 -10.643 -8.438 1.00 68.19 98 GLY A C 1
ATOM 795 O O . GLY A 1 98 ? 0.851 -11.662 -7.819 1.00 68.19 98 GLY A O 1
ATOM 796 N N . THR A 1 99 ? 0.428 -10.660 -9.767 1.00 74.50 99 THR A N 1
ATOM 797 C CA . THR A 1 99 ? 0.310 -11.915 -10.545 1.00 74.50 99 THR A CA 1
ATOM 798 C C . THR A 1 99 ? 1.647 -12.397 -11.148 1.00 74.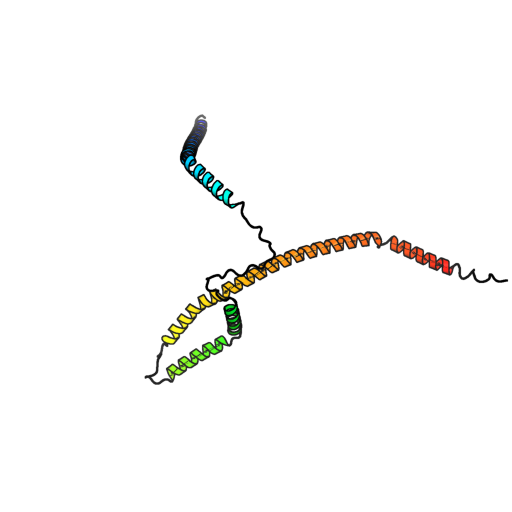50 99 THR A C 1
ATOM 800 O O . THR A 1 99 ? 1.672 -13.332 -11.941 1.00 74.50 99 THR A O 1
ATOM 803 N N . GLY A 1 100 ? 2.783 -11.744 -10.871 1.00 78.69 100 GLY A N 1
ATOM 804 C CA . GLY A 1 100 ? 4.100 -12.095 -11.448 1.00 78.69 100 GLY A CA 1
ATOM 805 C C . GLY A 1 100 ? 4.257 -11.825 -12.960 1.00 78.69 100 GLY A C 1
ATOM 806 O O . GLY A 1 100 ? 5.374 -11.720 -13.464 1.00 78.69 100 GLY A O 1
ATOM 807 N N . ARG A 1 101 ? 3.152 -11.613 -13.691 1.00 81.56 101 ARG A N 1
ATOM 808 C CA . ARG A 1 101 ? 3.116 -11.258 -15.125 1.00 81.56 101 ARG A CA 1
ATOM 809 C C . ARG A 1 101 ? 3.866 -9.963 -15.453 1.00 81.56 101 ARG A C 1
ATOM 811 O O . ARG A 1 101 ? 4.400 -9.856 -16.553 1.00 81.56 101 ARG A O 1
ATOM 818 N N . PHE A 1 102 ? 3.938 -9.010 -14.519 1.00 83.12 102 PHE A N 1
ATOM 819 C CA . PHE A 1 102 ? 4.714 -7.776 -14.693 1.00 83.12 102 PHE A CA 1
ATOM 820 C C . PHE A 1 102 ? 6.201 -8.064 -14.929 1.00 83.12 102 PHE A C 1
ATOM 822 O O . PHE A 1 102 ? 6.787 -7.523 -15.862 1.00 83.12 102 PHE A O 1
ATOM 829 N N . ILE A 1 103 ? 6.785 -8.964 -14.130 1.00 86.75 103 ILE A N 1
ATOM 830 C CA . ILE A 1 103 ? 8.204 -9.323 -14.228 1.00 86.75 103 ILE A CA 1
ATOM 831 C C . ILE A 1 103 ? 8.474 -9.983 -15.580 1.00 86.75 103 ILE A C 1
ATOM 833 O O . ILE A 1 103 ? 9.387 -9.572 -16.285 1.00 86.75 103 ILE A O 1
ATOM 837 N N . VAL A 1 104 ? 7.623 -10.930 -15.989 1.00 88.56 104 VAL A N 1
ATOM 838 C CA . VAL A 1 104 ? 7.746 -11.613 -17.288 1.00 88.56 104 VAL A CA 1
ATOM 839 C C . VAL A 1 104 ? 7.728 -10.617 -18.450 1.00 88.56 104 VAL A C 1
ATOM 841 O O . VAL A 1 104 ? 8.562 -10.704 -19.349 1.00 88.56 104 VAL A O 1
ATOM 844 N N . TRP A 1 105 ? 6.808 -9.648 -18.429 1.00 88.31 105 TRP A N 1
ATOM 845 C CA . TRP A 1 105 ? 6.709 -8.646 -19.491 1.00 88.31 105 TRP A CA 1
ATOM 846 C C . TRP A 1 105 ? 7.898 -7.678 -19.497 1.00 88.31 105 TRP A C 1
ATOM 848 O O . TRP A 1 105 ? 8.450 -7.399 -20.558 1.00 88.31 105 TRP A O 1
ATOM 858 N N . MET A 1 106 ? 8.349 -7.222 -18.323 1.00 88.00 106 MET A N 1
ATOM 859 C CA . MET A 1 106 ? 9.539 -6.372 -18.196 1.00 88.00 106 MET A CA 1
ATOM 860 C C . MET A 1 106 ? 10.802 -7.075 -18.701 1.00 88.00 106 MET A C 1
ATOM 862 O O . MET A 1 106 ? 11.566 -6.489 -19.465 1.00 88.00 106 MET A O 1
ATOM 866 N N . THR A 1 107 ? 11.001 -8.345 -18.339 1.00 90.44 107 THR A N 1
ATOM 867 C CA . THR A 1 107 ? 12.124 -9.145 -18.842 1.00 90.44 107 THR A CA 1
ATOM 868 C C . THR A 1 107 ? 12.043 -9.319 -20.355 1.00 90.44 107 THR A C 1
ATOM 870 O O . THR A 1 107 ? 13.056 -9.163 -21.030 1.00 90.44 107 THR A O 1
ATOM 873 N N . LEU A 1 108 ? 10.851 -9.576 -20.908 1.00 94.12 108 LEU A N 1
ATOM 874 C CA . LEU A 1 108 ? 10.668 -9.699 -22.354 1.00 94.12 108 LEU A CA 1
ATOM 875 C C . LEU A 1 108 ? 11.068 -8.413 -23.088 1.00 94.12 108 LEU A C 1
ATOM 877 O O . LEU A 1 108 ? 11.790 -8.485 -24.075 1.00 94.12 108 LEU A O 1
ATOM 881 N N . VAL A 1 109 ? 10.641 -7.245 -22.600 1.00 91.06 109 VAL A N 1
ATOM 882 C CA . VAL A 1 109 ? 10.991 -5.950 -23.206 1.00 91.06 109 VAL A CA 1
ATOM 883 C C . VAL A 1 109 ? 12.504 -5.728 -23.202 1.00 91.06 109 VAL A C 1
ATOM 885 O O . VAL A 1 109 ? 13.060 -5.345 -24.230 1.00 91.06 109 VAL A O 1
ATOM 888 N N . ILE A 1 110 ? 13.180 -6.020 -22.085 1.00 90.69 110 ILE A N 1
ATOM 889 C CA . ILE A 1 110 ? 14.644 -5.913 -21.986 1.00 90.69 110 ILE A CA 1
ATOM 890 C C . ILE A 1 110 ? 15.318 -6.859 -22.986 1.00 90.69 110 ILE A C 1
ATOM 892 O O . ILE A 1 110 ? 16.205 -6.441 -23.725 1.00 90.69 110 ILE A O 1
ATOM 896 N N . VAL A 1 111 ? 14.875 -8.118 -23.050 1.00 92.06 111 VAL A N 1
ATOM 897 C CA . VAL A 1 111 ? 15.421 -9.113 -23.983 1.00 92.06 111 VAL A CA 1
ATOM 898 C C . VAL A 1 111 ? 15.221 -8.666 -25.429 1.00 92.06 111 VAL A C 1
ATOM 900 O O . VAL A 1 111 ? 16.179 -8.659 -26.192 1.00 92.06 111 VAL A O 1
ATOM 903 N N . VAL A 1 112 ? 14.017 -8.230 -25.809 1.00 91.50 112 VAL A N 1
ATOM 904 C CA . VAL A 1 112 ? 13.730 -7.735 -27.164 1.00 91.50 112 VAL A CA 1
ATOM 905 C C . VAL A 1 112 ? 14.603 -6.528 -27.509 1.00 91.50 112 VAL A C 1
ATOM 907 O O . VAL A 1 112 ? 15.136 -6.476 -28.612 1.00 91.50 112 VAL A O 1
ATOM 910 N N . TRP A 1 113 ? 14.810 -5.596 -26.575 1.00 88.12 113 TRP A N 1
ATOM 911 C CA . TRP A 1 113 ? 15.673 -4.429 -26.785 1.00 88.12 113 TRP A CA 1
ATOM 912 C C . TRP A 1 113 ? 17.139 -4.808 -27.011 1.00 88.12 113 TRP A C 1
ATOM 914 O O . TRP A 1 113 ? 17.800 -4.277 -27.907 1.00 88.12 113 TRP A O 1
ATOM 924 N N . VAL A 1 114 ? 17.647 -5.741 -26.205 1.00 86.44 114 VAL A N 1
ATOM 925 C CA . VAL A 1 114 ? 19.017 -6.251 -26.323 1.00 86.44 114 VAL A CA 1
ATOM 926 C C . VAL A 1 114 ? 19.186 -7.006 -27.641 1.00 86.44 114 VAL A C 1
ATOM 928 O O . VAL A 1 114 ? 20.126 -6.729 -28.381 1.00 86.44 114 VAL A O 1
ATOM 931 N N . LEU A 1 115 ? 18.253 -7.901 -27.986 1.00 87.94 115 LEU A N 1
ATOM 932 C CA . LEU A 1 115 ? 18.273 -8.630 -29.257 1.00 87.94 115 LEU A CA 1
ATOM 933 C C . LEU A 1 115 ? 18.209 -7.665 -30.445 1.00 87.94 115 LEU A C 1
ATOM 935 O O . LEU A 1 115 ? 18.991 -7.808 -31.380 1.00 87.94 115 LEU A O 1
ATOM 939 N N . TRP A 1 116 ? 17.344 -6.649 -30.391 1.00 85.25 116 TRP A N 1
ATOM 940 C CA . TRP A 1 116 ? 17.267 -5.623 -31.428 1.00 85.25 116 TRP A CA 1
ATOM 941 C C . TRP A 1 116 ? 18.616 -4.929 -31.624 1.00 85.25 116 TRP A C 1
ATOM 943 O O . TRP A 1 116 ? 19.090 -4.847 -32.749 1.00 85.25 116 TRP A O 1
ATOM 953 N N . ASN A 1 117 ? 19.285 -4.496 -30.552 1.00 82.94 117 ASN A N 1
ATOM 954 C CA . ASN A 1 117 ? 20.583 -3.822 -30.669 1.00 82.94 117 ASN A CA 1
ATOM 955 C C . ASN A 1 117 ? 21.735 -4.748 -31.098 1.00 82.94 117 ASN A C 1
ATOM 957 O O . ASN A 1 117 ? 22.681 -4.276 -31.725 1.00 82.94 117 ASN A O 1
ATOM 961 N N . ILE A 1 118 ? 21.660 -6.054 -30.812 1.00 80.56 118 ILE A N 1
ATOM 962 C CA . ILE A 1 118 ? 22.661 -7.040 -31.255 1.00 80.56 118 ILE A CA 1
ATOM 963 C C . ILE A 1 118 ? 22.494 -7.369 -32.745 1.00 80.56 118 ILE A C 1
ATOM 965 O O . ILE A 1 118 ? 23.470 -7.349 -33.500 1.00 80.56 118 ILE A O 1
ATOM 969 N N . PHE A 1 119 ? 21.266 -7.681 -33.169 1.00 81.81 119 PHE A N 1
ATOM 970 C CA . PHE A 1 119 ? 20.964 -8.124 -34.533 1.00 81.81 119 PHE A CA 1
ATOM 971 C C . PHE A 1 119 ? 20.768 -6.966 -35.520 1.00 81.81 119 PHE A C 1
ATOM 973 O O . PHE A 1 119 ? 20.825 -7.191 -36.729 1.00 81.81 119 PHE A O 1
ATOM 980 N N . ALA A 1 120 ? 20.568 -5.733 -35.041 1.00 77.31 120 ALA A N 1
ATOM 981 C CA . ALA A 1 120 ? 20.497 -4.564 -35.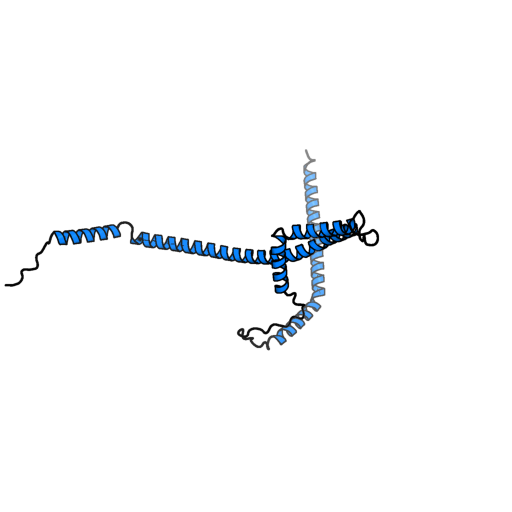907 1.00 77.31 120 ALA A CA 1
ATOM 982 C C . ALA A 1 120 ? 21.846 -4.315 -36.619 1.00 77.31 120 ALA A C 1
ATOM 984 O O . ALA A 1 120 ? 22.909 -4.394 -35.989 1.00 77.31 120 ALA A O 1
ATOM 985 N N . PRO A 1 121 ? 21.820 -3.969 -37.920 1.00 71.88 121 PRO A N 1
ATOM 986 C CA . PRO A 1 121 ? 22.992 -3.494 -38.653 1.00 71.88 121 PRO A CA 1
ATOM 987 C C . PRO A 1 121 ? 23.600 -2.235 -38.018 1.00 71.88 121 PRO A C 1
ATOM 989 O O . PRO A 1 121 ? 22.860 -1.427 -37.463 1.00 71.88 121 PRO A O 1
ATOM 992 N N . ASP A 1 122 ? 24.909 -2.001 -38.170 1.00 67.31 122 ASP A N 1
ATOM 993 C CA . ASP A 1 122 ? 25.633 -0.878 -37.534 1.00 67.31 122 ASP A CA 1
ATOM 994 C C . ASP A 1 122 ? 25.020 0.516 -37.751 1.00 67.31 122 ASP A C 1
ATOM 996 O O . ASP A 1 122 ? 25.161 1.389 -36.902 1.00 67.31 122 ASP A O 1
ATOM 1000 N N . HIS A 1 123 ? 24.283 0.719 -38.843 1.00 66.88 123 HIS A N 1
ATOM 1001 C CA . HIS A 1 123 ? 23.598 1.977 -39.150 1.00 66.88 123 HIS A CA 1
ATOM 1002 C C . HIS A 1 123 ? 22.254 2.172 -38.414 1.00 66.88 123 HIS A C 1
ATOM 1004 O O . HIS A 1 123 ? 21.720 3.276 -38.413 1.00 66.88 123 HIS A O 1
ATOM 1010 N N . LEU A 1 124 ? 21.699 1.120 -37.800 1.00 64.25 124 LEU A N 1
ATOM 1011 C CA . LEU A 1 124 ? 20.433 1.116 -37.046 1.00 64.25 124 LEU A CA 1
ATOM 1012 C C . LEU A 1 124 ? 20.626 0.773 -35.558 1.00 64.25 124 LEU A C 1
ATOM 1014 O O . LEU A 1 124 ? 19.645 0.688 -34.813 1.00 64.25 124 LEU A O 1
ATOM 1018 N N . ARG A 1 125 ? 21.874 0.568 -35.113 1.00 66.38 125 ARG A N 1
ATOM 1019 C CA . ARG A 1 125 ? 22.215 0.354 -33.701 1.00 66.38 125 ARG A CA 1
ATOM 1020 C C . ARG A 1 125 ? 22.036 1.664 -32.938 1.00 66.38 125 ARG A C 1
ATOM 1022 O O . ARG A 1 125 ? 22.935 2.494 -32.892 1.00 66.38 125 ARG A O 1
ATOM 1029 N N . PHE A 1 126 ? 20.854 1.845 -32.356 1.00 66.62 126 PHE A N 1
ATOM 1030 C CA . PHE A 1 126 ? 20.541 3.002 -31.516 1.00 66.62 126 PHE A CA 1
ATOM 1031 C C . PHE A 1 126 ? 21.302 2.982 -30.177 1.00 66.62 126 PHE A C 1
ATOM 1033 O O . PHE A 1 126 ? 21.565 4.047 -29.625 1.00 66.62 126 PHE A O 1
ATOM 1040 N N . ASP A 1 127 ? 21.660 1.801 -29.654 1.00 75.19 127 ASP A N 1
ATOM 1041 C CA . ASP A 1 127 ? 22.258 1.630 -28.324 1.00 75.19 127 ASP A CA 1
ATOM 1042 C C . ASP A 1 127 ? 23.350 0.532 -28.331 1.00 75.19 127 ASP A C 1
ATOM 1044 O O . ASP A 1 127 ? 23.093 -0.638 -28.042 1.00 75.19 127 ASP A O 1
ATOM 1048 N N . GLN A 1 128 ? 24.585 0.897 -28.710 1.00 73.06 128 GLN A N 1
ATOM 1049 C CA . GLN A 1 128 ? 25.757 0.008 -28.634 1.00 73.06 128 GLN A CA 1
ATOM 1050 C C . GLN A 1 128 ? 26.170 -0.262 -27.173 1.00 73.06 128 GLN A C 1
ATOM 1052 O O . GLN A 1 128 ? 25.875 0.518 -26.266 1.00 73.06 128 GLN A O 1
ATOM 1057 N N . TYR A 1 129 ? 26.886 -1.369 -26.936 1.00 67.19 129 TYR A N 1
ATOM 1058 C CA . TYR A 1 129 ? 27.443 -1.711 -25.618 1.00 67.19 129 TYR A CA 1
ATOM 1059 C C . TYR A 1 129 ? 28.219 -0.506 -25.047 1.00 67.19 129 TYR A C 1
ATOM 1061 O O . TYR A 1 129 ? 29.147 -0.049 -25.720 1.00 67.19 129 TYR A O 1
ATOM 1069 N N . PRO A 1 130 ? 27.864 0.054 -23.867 1.00 69.19 130 PRO A N 1
ATOM 1070 C CA . PRO A 1 130 ? 27.213 -0.572 -22.703 1.00 69.19 130 PRO A CA 1
ATOM 1071 C C . PRO A 1 130 ? 25.692 -0.321 -22.505 1.00 69.19 130 PRO A C 1
ATOM 1073 O O . PRO A 1 130 ? 25.223 -0.350 -21.370 1.00 69.19 130 PRO A O 1
ATOM 1076 N N . PHE A 1 131 ? 24.900 -0.104 -23.562 1.00 83.12 131 PHE A N 1
ATOM 1077 C CA . PHE A 1 131 ? 23.441 0.128 -23.484 1.00 83.12 131 PHE A CA 1
ATOM 1078 C C . PHE A 1 131 ? 23.044 1.332 -22.602 1.00 83.12 131 PHE A C 1
ATOM 1080 O O . PHE A 1 131 ? 22.338 1.213 -21.588 1.00 83.12 131 PHE A O 1
ATOM 1087 N N . ILE A 1 132 ? 23.549 2.516 -22.956 1.00 84.50 132 ILE A N 1
ATOM 1088 C CA . ILE A 1 132 ? 23.354 3.740 -22.173 1.00 84.50 132 ILE A CA 1
ATOM 1089 C C . ILE A 1 132 ? 21.883 4.163 -22.145 1.00 84.50 132 ILE A C 1
ATOM 1091 O O . ILE A 1 132 ? 21.393 4.588 -21.098 1.00 84.50 132 ILE A O 1
ATOM 1095 N N . PHE A 1 133 ? 21.147 3.995 -23.248 1.00 85.62 133 PHE A N 1
ATOM 1096 C CA . PHE A 1 133 ? 19.737 4.385 -23.310 1.00 85.62 133 PHE A CA 1
ATOM 1097 C C . PHE A 1 133 ? 18.869 3.482 -22.444 1.00 85.62 133 PHE A C 1
ATOM 1099 O O . PHE A 1 133 ? 18.034 3.985 -21.687 1.00 85.62 133 PHE A O 1
ATOM 1106 N N . LEU A 1 134 ? 19.099 2.167 -22.496 1.00 88.25 134 LEU A N 1
ATOM 1107 C CA . LEU A 1 134 ? 18.411 1.222 -21.619 1.00 88.25 134 LEU A CA 1
ATOM 1108 C C . LEU A 1 134 ? 18.667 1.559 -20.143 1.00 88.25 134 LEU A C 1
ATOM 1110 O O . LEU A 1 134 ? 17.733 1.609 -19.345 1.00 88.25 134 LEU A O 1
ATOM 1114 N N . THR A 1 135 ? 19.913 1.876 -19.790 1.00 89.44 135 THR A N 1
ATOM 1115 C CA . THR A 1 135 ? 20.293 2.232 -18.415 1.00 89.44 135 THR A CA 1
ATOM 1116 C C . THR A 1 135 ? 19.643 3.537 -17.950 1.00 89.44 135 THR A C 1
ATOM 1118 O O . THR A 1 135 ? 19.110 3.605 -16.838 1.00 89.44 135 THR A O 1
ATOM 1121 N N . LEU A 1 136 ? 19.632 4.568 -18.799 1.00 89.69 136 LEU A N 1
ATOM 1122 C CA . LEU A 1 136 ? 18.971 5.845 -18.515 1.00 89.69 136 LEU A CA 1
ATOM 1123 C C . LEU A 1 136 ? 17.466 5.656 -18.318 1.00 89.69 136 LEU A C 1
ATOM 1125 O O . LEU A 1 136 ? 16.894 6.183 -17.363 1.00 89.69 136 LEU A O 1
ATOM 1129 N N . MET A 1 137 ? 16.833 4.860 -19.180 1.00 90.00 137 MET A N 1
ATOM 1130 C CA . MET A 1 137 ? 15.408 4.573 -19.085 1.00 90.00 137 MET A CA 1
ATOM 1131 C C . MET A 1 137 ? 15.070 3.788 -17.814 1.00 90.00 137 MET A C 1
ATOM 1133 O O . MET A 1 137 ? 14.105 4.134 -17.139 1.00 90.00 137 MET A O 1
ATOM 1137 N N . LEU A 1 138 ? 15.875 2.789 -17.437 1.00 90.00 138 LEU A N 1
ATOM 1138 C CA . LEU A 1 138 ? 15.688 2.040 -16.188 1.00 90.00 138 LEU A CA 1
ATOM 1139 C C . LEU A 1 138 ? 15.895 2.917 -14.944 1.00 90.00 138 LEU A C 1
ATOM 1141 O O . LEU A 1 138 ? 15.125 2.827 -13.988 1.00 90.00 138 LEU A O 1
ATOM 1145 N N . SER A 1 139 ? 16.882 3.814 -14.971 1.00 93.25 139 SER A N 1
ATOM 1146 C CA . SER A 1 139 ? 17.137 4.764 -13.878 1.00 93.25 139 SER A CA 1
ATOM 1147 C C . SER A 1 139 ? 15.969 5.735 -13.700 1.00 93.25 139 SER A C 1
ATOM 1149 O O . SER A 1 139 ? 15.483 5.948 -12.586 1.00 93.25 139 SER A O 1
ATOM 1151 N N . LEU A 1 140 ? 15.454 6.270 -14.810 1.00 91.19 140 LEU A N 1
ATOM 1152 C CA . LEU A 1 140 ? 14.247 7.088 -14.807 1.00 91.19 140 LEU A CA 1
ATOM 1153 C C . LEU A 1 140 ? 13.035 6.283 -14.319 1.00 91.19 140 LEU A C 1
ATOM 1155 O O . LEU A 1 140 ? 12.235 6.796 -13.537 1.00 91.19 140 LEU A O 1
ATOM 1159 N N . GLN A 1 141 ? 12.921 5.019 -14.739 1.00 92.12 141 GLN A N 1
ATOM 1160 C CA . GLN A 1 141 ? 11.825 4.132 -14.361 1.00 92.12 141 GLN A CA 1
ATOM 1161 C C . GLN A 1 141 ? 11.756 3.911 -12.852 1.00 92.12 141 GLN A C 1
ATOM 1163 O O . GLN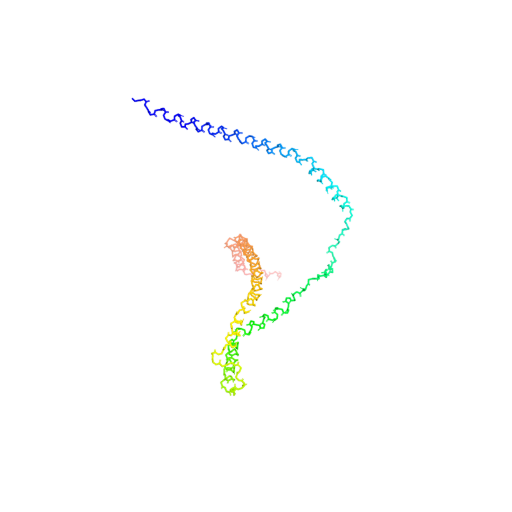 A 1 141 ? 10.680 4.027 -12.266 1.00 92.12 141 GLN A O 1
ATOM 1168 N N . ALA A 1 142 ? 12.900 3.671 -12.214 1.00 89.44 142 ALA A N 1
ATOM 1169 C CA . ALA A 1 142 ? 12.992 3.582 -10.762 1.00 89.44 142 ALA A CA 1
ATOM 1170 C C . ALA A 1 142 ? 12.637 4.916 -10.078 1.00 89.44 142 ALA A C 1
ATOM 1172 O O . ALA A 1 142 ? 11.905 4.929 -9.088 1.00 89.44 142 ALA A O 1
ATOM 1173 N N . SER A 1 143 ? 13.103 6.042 -10.631 1.00 93.44 143 SER A N 1
ATOM 1174 C CA . SER A 1 143 ? 12.874 7.373 -10.058 1.00 93.44 143 SER A CA 1
ATOM 1175 C C . SER A 1 143 ? 11.398 7.790 -10.068 1.00 93.44 143 SER A C 1
ATOM 1177 O O . SER A 1 143 ? 10.914 8.306 -9.063 1.00 93.44 143 SER A O 1
ATOM 1179 N N . TYR A 1 144 ? 10.655 7.526 -11.152 1.00 90.44 144 TYR A N 1
ATOM 1180 C CA . TYR A 1 144 ? 9.225 7.867 -11.220 1.00 90.44 144 TYR A CA 1
ATOM 1181 C C . TYR A 1 144 ? 8.326 6.836 -10.517 1.00 90.44 144 TYR A C 1
ATOM 1183 O O . TYR A 1 144 ? 7.200 7.162 -10.129 1.00 90.44 144 TYR A O 1
ATOM 1191 N N . ALA A 1 145 ? 8.804 5.602 -10.325 1.00 86.00 145 ALA A N 1
ATOM 1192 C CA . ALA A 1 145 ? 8.047 4.578 -9.612 1.00 86.00 145 ALA A CA 1
ATOM 1193 C C . ALA A 1 145 ? 7.808 4.970 -8.146 1.00 86.00 145 ALA A C 1
ATOM 1195 O O . ALA A 1 145 ? 6.693 4.813 -7.655 1.00 86.00 145 ALA A O 1
ATOM 1196 N N . ALA A 1 146 ? 8.812 5.536 -7.466 1.00 80.25 146 ALA A N 1
ATOM 1197 C 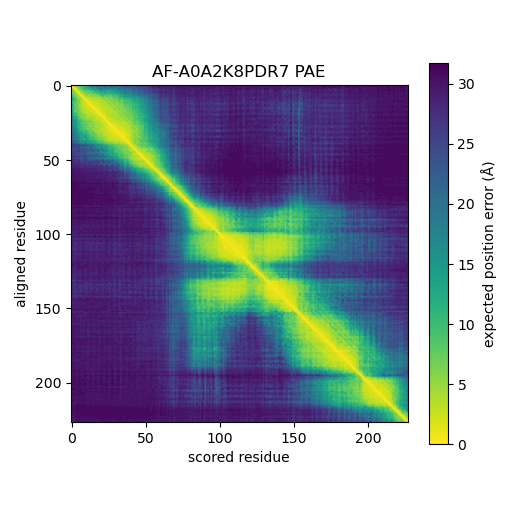CA . ALA A 1 146 ? 8.708 5.954 -6.067 1.00 80.25 146 ALA A CA 1
ATOM 1198 C C . ALA A 1 146 ? 7.522 6.911 -5.783 1.00 80.25 146 ALA A C 1
ATOM 1200 O O . ALA A 1 146 ? 6.700 6.583 -4.928 1.00 80.25 146 ALA A O 1
ATOM 1201 N N . PRO A 1 147 ? 7.343 8.041 -6.495 1.00 76.56 147 PRO A N 1
ATOM 1202 C CA . PRO A 1 147 ? 6.208 8.934 -6.264 1.00 76.56 147 PRO A CA 1
ATOM 1203 C C . PRO A 1 147 ? 4.858 8.321 -6.656 1.00 76.56 147 PRO A C 1
ATOM 1205 O O . PRO A 1 147 ? 3.869 8.566 -5.969 1.00 76.56 147 PRO A O 1
ATOM 1208 N N . LEU A 1 148 ? 4.786 7.490 -7.704 1.00 73.88 148 LEU A N 1
ATOM 1209 C CA . LEU A 1 148 ? 3.540 6.789 -8.045 1.00 73.88 148 LEU A CA 1
ATOM 1210 C C . LEU A 1 148 ? 3.132 5.777 -6.972 1.00 73.88 148 LEU A C 1
ATOM 1212 O O . LEU A 1 148 ? 1.950 5.670 -6.649 1.00 73.88 148 LEU A O 1
ATOM 1216 N N . ILE A 1 149 ? 4.105 5.063 -6.402 1.00 74.56 149 ILE A N 1
ATOM 1217 C CA . ILE A 1 149 ? 3.877 4.135 -5.292 1.00 74.56 149 ILE A CA 1
ATOM 1218 C C . ILE A 1 149 ? 3.433 4.908 -4.046 1.00 74.56 149 ILE A C 1
ATOM 1220 O O . ILE A 1 149 ? 2.454 4.516 -3.419 1.00 74.56 149 ILE A O 1
ATOM 1224 N N . LEU A 1 150 ? 4.071 6.041 -3.733 1.00 71.56 150 LEU A N 1
ATOM 1225 C CA . LEU A 1 150 ? 3.688 6.895 -2.602 1.00 71.56 150 LEU A CA 1
ATOM 1226 C C . LEU A 1 150 ? 2.259 7.448 -2.738 1.00 71.56 150 LEU A C 1
ATOM 1228 O O . LEU A 1 150 ? 1.510 7.475 -1.762 1.00 71.56 150 LEU A O 1
ATOM 1232 N N . LEU A 1 151 ? 1.841 7.841 -3.947 1.00 65.44 151 LEU A N 1
ATOM 1233 C CA . LEU A 1 151 ? 0.459 8.269 -4.196 1.00 65.44 151 LEU A CA 1
ATOM 1234 C C . LEU A 1 151 ? -0.542 7.110 -4.082 1.00 65.44 151 LEU A C 1
ATOM 1236 O O . LEU A 1 151 ? -1.669 7.318 -3.631 1.00 65.44 151 LEU A O 1
ATOM 1240 N N . ALA A 1 152 ? -0.147 5.895 -4.470 1.00 64.94 152 ALA A N 1
ATOM 1241 C CA . ALA A 1 152 ? -0.982 4.708 -4.309 1.00 64.94 152 ALA A CA 1
ATOM 1242 C C . ALA A 1 152 ? -1.137 4.302 -2.830 1.00 64.94 152 ALA A C 1
ATOM 1244 O O . ALA A 1 152 ? -2.234 3.910 -2.425 1.00 64.94 152 ALA A O 1
ATOM 1245 N N . GLN A 1 153 ? -0.076 4.451 -2.029 1.00 65.06 153 GLN A N 1
ATOM 1246 C CA . GLN A 1 153 ? -0.043 4.099 -0.605 1.00 65.06 153 GLN A CA 1
ATOM 1247 C C . GLN A 1 153 ? -0.851 5.065 0.271 1.00 65.06 153 GLN A C 1
ATOM 1249 O O . GLN A 1 153 ? -1.649 4.600 1.078 1.00 65.06 153 GLN A O 1
ATOM 1254 N N . ASN A 1 154 ? -0.776 6.384 0.040 1.00 53.16 154 ASN A N 1
ATOM 1255 C CA . ASN A 1 154 ? -1.539 7.379 0.819 1.00 53.16 154 ASN A CA 1
ATOM 1256 C C . ASN A 1 154 ? -3.057 7.093 0.864 1.00 53.16 154 ASN A C 1
ATOM 1258 O O . ASN A 1 154 ? -3.727 7.392 1.847 1.00 53.16 154 ASN A O 1
ATOM 1262 N N . ARG A 1 155 ? -3.618 6.479 -0.190 1.00 59.84 155 ARG A N 1
ATOM 1263 C CA . ARG A 1 155 ? -5.035 6.074 -0.222 1.00 59.84 155 ARG A CA 1
ATOM 1264 C C . ARG A 1 155 ? -5.326 4.720 0.427 1.00 59.84 155 ARG A C 1
ATOM 1266 O O . ARG A 1 155 ? -6.485 4.479 0.772 1.00 59.84 155 ARG A O 1
ATOM 1273 N N . GLN A 1 156 ? -4.345 3.823 0.524 1.00 58.19 156 GLN A N 1
ATOM 1274 C CA . GLN A 1 156 ? -4.491 2.595 1.311 1.00 58.19 156 GLN A CA 1
ATOM 1275 C C . GLN A 1 156 ? -4.534 2.954 2.796 1.00 58.19 156 GLN A C 1
ATOM 1277 O O . GLN A 1 156 ? -5.485 2.561 3.464 1.00 58.19 156 GLN A O 1
ATOM 1282 N N . ASP A 1 157 ? -3.642 3.839 3.242 1.00 58.34 157 ASP A N 1
ATOM 1283 C CA . ASP A 1 157 ? -3.590 4.314 4.628 1.00 58.34 157 ASP A CA 1
ATOM 1284 C C . ASP A 1 157 ? -4.887 5.030 5.056 1.00 58.34 157 ASP A C 1
ATOM 1286 O O . ASP A 1 157 ? -5.388 4.808 6.159 1.00 58.34 157 ASP A O 1
ATOM 1290 N N . ASP A 1 158 ? -5.500 5.829 4.171 1.00 61.72 158 ASP A N 1
ATOM 1291 C CA . ASP A 1 158 ? -6.792 6.479 4.442 1.00 61.72 158 ASP A CA 1
ATOM 1292 C C . ASP A 1 158 ? -7.954 5.474 4.578 1.00 61.72 158 ASP A C 1
ATOM 1294 O O . ASP A 1 158 ? -8.824 5.642 5.438 1.00 61.72 158 ASP A O 1
ATOM 1298 N N . ARG A 1 159 ? -7.990 4.414 3.753 1.00 67.44 159 ARG A N 1
ATOM 1299 C CA . ARG A 1 159 ? -8.997 3.341 3.885 1.00 67.44 159 ARG A CA 1
ATOM 1300 C C . ARG A 1 159 ? -8.766 2.512 5.141 1.00 67.44 159 ARG A C 1
ATOM 1302 O O . ARG A 1 159 ? -9.726 2.215 5.848 1.00 67.44 159 ARG A O 1
ATOM 1309 N N . ASP A 1 160 ? -7.515 2.176 5.423 1.00 63.94 160 ASP A N 1
ATOM 1310 C CA . ASP A 1 160 ? -7.137 1.392 6.594 1.00 63.94 160 ASP A CA 1
ATOM 1311 C C . ASP A 1 160 ? -7.449 2.156 7.880 1.00 63.94 160 ASP A C 1
ATOM 1313 O O . ASP A 1 160 ? -7.950 1.570 8.838 1.00 63.94 160 ASP A O 1
ATOM 1317 N N . ARG A 1 161 ? -7.288 3.484 7.877 1.00 71.44 161 ARG A N 1
ATOM 1318 C CA . ARG A 1 161 ? -7.722 4.350 8.975 1.00 71.44 161 ARG A CA 1
ATOM 1319 C C . ARG A 1 161 ? -9.234 4.305 9.199 1.00 71.44 161 ARG A C 1
ATOM 1321 O O . ARG A 1 161 ? -9.665 4.195 10.345 1.00 71.44 161 ARG A O 1
ATOM 1328 N N . VAL A 1 162 ? -10.042 4.379 8.138 1.00 68.88 162 VAL A N 1
ATOM 1329 C CA . VAL A 1 162 ? -11.511 4.298 8.254 1.00 68.88 162 VAL A CA 1
ATOM 1330 C C . VAL A 1 162 ? -11.949 2.923 8.762 1.00 68.88 162 VAL A C 1
ATOM 1332 O O . VAL A 1 162 ? -12.789 2.853 9.659 1.00 68.88 162 VAL A O 1
ATOM 1335 N N . ASN A 1 163 ? -11.348 1.846 8.252 1.00 71.81 163 ASN A N 1
ATOM 1336 C CA . ASN A 1 163 ? -11.606 0.488 8.733 1.00 71.81 163 ASN A CA 1
ATOM 1337 C C . ASN A 1 163 ? -11.239 0.347 10.220 1.00 71.81 163 ASN A C 1
ATOM 1339 O O . ASN A 1 163 ? -12.048 -0.139 11.002 1.00 71.81 163 ASN A O 1
ATOM 1343 N N . LEU A 1 164 ? -10.081 0.867 10.644 1.00 73.69 164 LEU A N 1
ATOM 1344 C CA . LEU A 1 164 ? -9.664 0.894 12.053 1.00 73.69 164 LEU A CA 1
ATOM 1345 C C . LEU A 1 164 ? -10.642 1.664 12.951 1.00 73.69 164 LEU A C 1
ATOM 1347 O O . LEU A 1 164 ? -10.918 1.246 14.077 1.00 73.69 164 LEU A O 1
ATOM 1351 N N . GLU A 1 165 ? -11.168 2.796 12.483 1.00 77.12 165 GLU A N 1
ATOM 1352 C CA . GLU A 1 165 ? -12.168 3.570 13.225 1.00 77.12 165 GLU A CA 1
ATOM 1353 C C . GLU A 1 165 ? -13.518 2.836 13.320 1.00 77.12 165 GLU A C 1
ATOM 1355 O O . GLU A 1 165 ? -14.186 2.908 14.356 1.00 77.12 165 GLU A O 1
ATOM 1360 N N . GLN A 1 166 ? -13.923 2.107 12.275 1.00 74.94 166 GLN A N 1
ATOM 1361 C CA . GLN A 1 166 ? -15.124 1.269 12.300 1.00 74.94 166 GLN A CA 1
ATOM 1362 C C . GLN A 1 166 ? -14.964 0.047 13.207 1.00 74.94 166 GLN A C 1
ATOM 1364 O O . GLN A 1 166 ? -15.878 -0.241 13.980 1.00 74.94 166 GLN A O 1
ATOM 1369 N N . ASP A 1 167 ? -13.819 -0.628 13.165 1.00 77.06 167 ASP A N 1
ATOM 1370 C CA . ASP A 1 167 ? -13.515 -1.772 14.028 1.00 77.06 167 ASP A CA 1
ATOM 1371 C C . ASP A 1 167 ? -13.496 -1.373 15.500 1.00 77.06 167 ASP A C 1
ATOM 1373 O O . ASP A 1 167 ? -14.069 -2.071 16.333 1.00 77.06 167 ASP A O 1
ATOM 1377 N N . ARG A 1 168 ? -12.943 -0.200 15.836 1.00 76.50 168 ARG A N 1
ATOM 1378 C CA . ARG A 1 168 ? -13.021 0.333 17.206 1.00 76.50 168 ARG A CA 1
ATOM 1379 C C . ARG A 1 168 ? -14.465 0.506 17.673 1.00 76.50 168 ARG A C 1
ATOM 1381 O O . ARG A 1 168 ? -14.808 0.028 18.750 1.00 76.50 168 ARG A O 1
ATOM 1388 N N . LYS A 1 169 ? -15.327 1.115 16.852 1.00 78.69 169 LYS A N 1
ATOM 1389 C CA . LYS A 1 169 ? -16.753 1.293 17.186 1.00 78.69 169 LYS A CA 1
ATOM 1390 C C . LYS A 1 169 ? -17.503 -0.034 17.289 1.00 78.69 169 LYS A C 1
ATOM 1392 O O . LYS A 1 169 ? -18.393 -0.163 18.123 1.00 78.69 169 LYS A O 1
ATOM 1397 N N . GLN A 1 170 ? -17.184 -1.007 16.436 1.00 76.19 170 GLN A N 1
ATOM 1398 C CA . GLN A 1 170 ? -17.765 -2.347 16.522 1.00 76.19 170 GLN A CA 1
ATOM 1399 C C . GLN A 1 170 ? -17.311 -3.070 17.789 1.00 76.19 170 GLN A C 1
ATOM 1401 O O . GLN A 1 170 ? -18.138 -3.678 18.459 1.00 76.19 170 GLN A O 1
ATOM 1406 N N . ASN A 1 171 ? -16.038 -2.952 18.161 1.00 79.69 171 ASN A N 1
ATOM 1407 C CA . ASN A 1 171 ? -15.504 -3.556 19.375 1.00 79.69 171 ASN A CA 1
ATOM 1408 C C . ASN A 1 171 ? -16.129 -2.948 20.640 1.00 79.69 171 ASN A C 1
ATOM 1410 O O . ASN A 1 171 ? -16.526 -3.682 21.537 1.00 79.69 171 ASN A O 1
ATOM 1414 N N . GLU A 1 172 ? -16.302 -1.623 20.684 1.00 83.62 172 GLU A N 1
ATOM 1415 C CA . GLU A 1 172 ? -17.025 -0.944 21.769 1.00 83.62 172 GLU A CA 1
ATOM 1416 C C . GLU A 1 172 ? -18.472 -1.449 21.900 1.00 83.62 172 GLU A C 1
ATOM 1418 O O . GLU A 1 172 ? -18.933 -1.717 23.009 1.00 83.62 172 GLU A O 1
ATOM 1423 N N . ARG A 1 173 ? -19.178 -1.643 20.776 1.00 79.88 173 ARG A N 1
ATOM 1424 C CA . ARG A 1 173 ? -20.533 -2.225 20.771 1.00 79.88 173 ARG A CA 1
ATOM 1425 C C . ARG A 1 173 ? -20.539 -3.684 21.218 1.00 79.88 173 ARG A C 1
ATOM 1427 O O . ARG A 1 173 ? -21.380 -4.054 22.020 1.00 79.88 173 ARG A O 1
ATOM 1434 N N . SER A 1 174 ? -19.584 -4.485 20.754 1.00 74.69 174 SER A N 1
ATOM 1435 C CA . SER A 1 174 ? -19.453 -5.901 21.117 1.00 74.69 174 SER A CA 1
ATOM 1436 C C . SER A 1 174 ? -19.201 -6.088 22.617 1.00 74.69 174 SER A C 1
ATOM 1438 O O . SER A 1 174 ? -19.786 -6.969 23.250 1.00 74.69 174 SER A O 1
ATOM 1440 N N . ILE A 1 175 ? -18.380 -5.217 23.216 1.00 85.19 175 ILE A N 1
ATOM 1441 C CA . ILE A 1 175 ? -18.157 -5.196 24.666 1.00 85.19 175 ILE A CA 1
ATOM 1442 C C . ILE A 1 175 ? -19.464 -4.861 25.395 1.00 85.19 175 ILE A C 1
ATOM 1444 O O . ILE A 1 175 ? -19.838 -5.585 26.315 1.00 85.19 175 ILE A O 1
ATOM 1448 N N . ALA A 1 176 ? -20.192 -3.831 24.953 1.00 82.81 176 ALA A N 1
ATOM 1449 C CA . ALA A 1 176 ? -21.475 -3.458 25.550 1.00 82.81 176 ALA A CA 1
ATOM 1450 C C . ALA A 1 176 ? -22.536 -4.569 25.427 1.00 82.81 176 ALA A C 1
ATOM 1452 O O . ALA A 1 176 ? -23.234 -4.859 26.398 1.00 82.81 176 ALA A O 1
ATOM 1453 N N . ASP A 1 177 ? -22.624 -5.235 24.274 1.00 83.81 177 ASP A N 1
ATOM 1454 C CA . ASP A 1 177 ? -23.534 -6.364 24.057 1.00 83.81 177 ASP A CA 1
ATOM 1455 C C . ASP A 1 177 ? -23.159 -7.553 24.951 1.00 83.81 177 ASP A C 1
ATOM 1457 O O . ASP A 1 177 ? -24.030 -8.196 25.536 1.00 83.81 177 ASP A O 1
ATOM 1461 N N . THR A 1 178 ? -21.862 -7.815 25.132 1.00 87.25 178 THR A N 1
ATOM 1462 C CA . THR A 1 178 ? -21.381 -8.875 26.030 1.00 87.25 178 THR A CA 1
ATOM 1463 C C . THR A 1 178 ? -21.700 -8.560 27.492 1.00 87.25 178 THR A C 1
ATOM 1465 O O . THR A 1 178 ? -22.139 -9.444 28.232 1.00 87.25 178 THR A O 1
ATOM 1468 N N . GLU A 1 179 ? -21.525 -7.309 27.923 1.00 89.12 179 GLU A N 1
ATOM 1469 C CA . GLU A 1 179 ? -21.906 -6.863 29.267 1.00 89.12 179 GLU A CA 1
ATOM 1470 C C . GLU A 1 179 ? -23.419 -6.963 29.487 1.00 89.12 179 GLU A C 1
ATOM 1472 O O . GLU A 1 179 ? -23.859 -7.434 30.541 1.00 89.12 179 GLU A O 1
ATOM 1477 N N . TYR A 1 180 ? -24.215 -6.580 28.483 1.00 88.44 180 TYR A N 1
ATOM 1478 C CA . TYR A 1 180 ? -25.668 -6.694 28.521 1.00 88.44 180 TYR A CA 1
ATOM 1479 C C . TYR A 1 180 ? -26.107 -8.155 28.641 1.00 88.44 180 TYR A C 1
ATOM 1481 O O . TYR A 1 180 ? -26.812 -8.501 29.586 1.00 88.44 180 TYR A O 1
ATOM 1489 N N . LEU A 1 181 ? -25.616 -9.036 27.764 1.00 89.38 181 LEU A N 1
ATOM 1490 C CA . LEU A 1 181 ? -25.919 -10.467 27.808 1.00 89.38 181 LEU A CA 1
ATOM 1491 C C . LEU A 1 181 ? -25.480 -11.104 29.128 1.00 89.38 181 LEU A C 1
ATOM 1493 O O . LEU A 1 181 ? -26.212 -11.908 29.693 1.00 89.38 181 LEU A O 1
ATOM 1497 N N . THR A 1 182 ? -24.319 -10.724 29.665 1.00 90.56 182 THR A N 1
ATOM 1498 C CA . THR A 1 182 ? -23.844 -11.238 30.958 1.00 90.56 182 THR A CA 1
ATOM 1499 C C . THR A 1 182 ? -24.771 -10.817 32.098 1.00 90.56 182 THR A C 1
ATOM 1501 O O . THR A 1 182 ? -25.086 -11.632 32.969 1.00 90.56 182 THR A O 1
ATOM 1504 N N . ARG A 1 183 ? -25.249 -9.566 32.089 1.00 89.75 183 ARG A N 1
ATOM 1505 C CA . ARG A 1 183 ? -26.225 -9.077 33.070 1.00 89.75 183 ARG A CA 1
ATOM 1506 C C . ARG A 1 183 ? -27.574 -9.775 32.916 1.00 89.75 183 ARG A C 1
ATOM 1508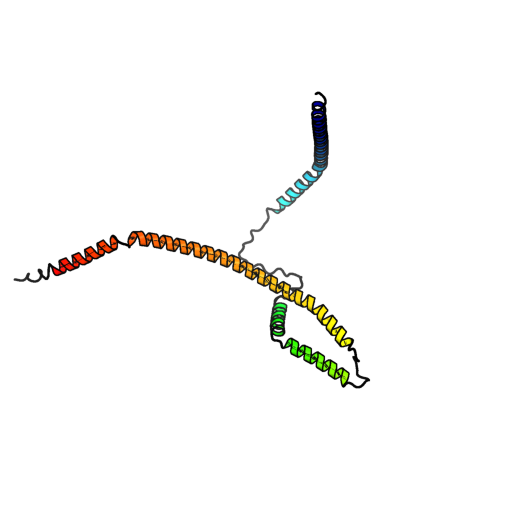 O O . ARG A 1 183 ? -28.150 -10.175 33.923 1.00 89.75 183 ARG A O 1
ATOM 1515 N N . GLU A 1 184 ? -28.040 -9.966 31.688 1.00 92.38 184 GLU A N 1
ATOM 1516 C CA . GLU A 1 184 ? -29.303 -10.644 31.400 1.00 92.38 184 GLU A CA 1
ATOM 1517 C C . GLU A 1 184 ? -29.248 -12.118 31.832 1.00 92.38 184 GLU A C 1
ATOM 1519 O O . GLU A 1 184 ? -30.160 -12.607 32.489 1.00 92.38 184 GLU A O 1
ATOM 1524 N N . ILE A 1 185 ? -28.135 -12.815 31.571 1.00 88.88 185 ILE A N 1
ATOM 1525 C CA . ILE A 1 185 ? -27.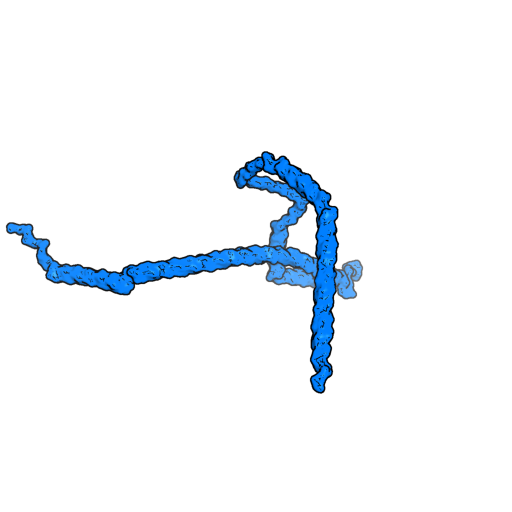898 -14.193 32.031 1.00 88.88 185 ILE A CA 1
ATOM 1526 C C . ILE A 1 185 ? -27.835 -14.254 33.560 1.00 88.88 185 ILE A C 1
ATOM 1528 O O . ILE A 1 185 ? -28.368 -15.190 34.156 1.00 88.88 185 ILE A O 1
ATOM 1532 N N . ALA A 1 186 ? -27.209 -13.274 34.217 1.00 85.88 186 ALA A N 1
ATOM 1533 C CA . ALA A 1 186 ? -27.184 -13.204 35.676 1.00 85.88 186 ALA A CA 1
ATOM 1534 C C . ALA A 1 186 ? -28.592 -12.996 36.261 1.00 85.88 186 ALA A C 1
ATOM 1536 O O . ALA A 1 186 ? -28.950 -13.677 37.221 1.00 85.88 186 ALA A O 1
ATOM 1537 N N . ALA A 1 187 ? -29.402 -12.122 35.656 1.00 84.94 187 ALA A N 1
ATOM 1538 C CA . ALA A 1 187 ? -30.791 -11.896 36.047 1.00 84.94 187 ALA A CA 1
ATOM 1539 C C . ALA A 1 187 ? -31.667 -13.137 35.799 1.00 84.94 187 ALA A C 1
ATOM 1541 O O . ALA A 1 187 ? -32.402 -13.556 36.691 1.00 84.94 187 ALA A O 1
ATOM 1542 N N . LEU A 1 188 ? -31.524 -13.786 34.638 1.00 85.50 188 LEU A N 1
ATOM 1543 C CA . LEU A 1 188 ? -32.204 -15.042 34.312 1.00 85.50 188 LEU A CA 1
ATOM 1544 C C . LEU A 1 188 ? -31.821 -16.151 35.302 1.00 85.50 188 LEU A C 1
ATOM 1546 O O . LEU A 1 188 ? -32.680 -16.887 35.776 1.00 85.50 188 LEU A O 1
ATOM 1550 N N . ARG A 1 189 ? -30.536 -16.255 35.660 1.00 85.62 189 ARG A N 1
ATOM 1551 C CA . ARG A 1 189 ? -30.042 -17.212 36.657 1.00 85.62 189 ARG A CA 1
ATOM 1552 C C . ARG A 1 189 ? -30.629 -16.950 38.041 1.00 85.62 189 ARG A C 1
ATOM 1554 O O . ARG A 1 189 ? -30.936 -17.913 38.736 1.00 85.62 189 ARG A O 1
ATOM 1561 N N . MET A 1 190 ? -30.765 -15.690 38.451 1.00 80.75 190 MET A N 1
ATOM 1562 C CA . MET A 1 190 ? -31.399 -15.336 39.725 1.00 80.75 190 MET A CA 1
ATOM 1563 C C . MET A 1 190 ? -32.894 -15.675 39.708 1.00 80.75 190 MET A C 1
ATOM 1565 O O . MET A 1 190 ? -33.352 -16.375 40.605 1.00 80.75 190 MET A O 1
ATOM 1569 N N . GLY A 1 191 ? -33.619 -15.304 38.647 1.00 78.38 191 GLY A N 1
ATOM 1570 C CA . GLY A 1 191 ? -35.045 -15.619 38.502 1.00 78.38 191 GLY A CA 1
ATOM 1571 C C . GLY A 1 191 ? -35.336 -17.123 38.420 1.00 78.38 191 GLY A C 1
ATOM 1572 O O . GLY A 1 191 ? -36.270 -17.609 39.044 1.00 78.38 191 GLY A O 1
ATOM 1573 N N . LEU A 1 192 ? -34.503 -17.901 37.722 1.00 70.25 192 LEU A N 1
ATOM 1574 C CA . LEU A 1 192 ? -34.605 -19.367 37.713 1.00 70.25 192 LEU A CA 1
ATOM 1575 C C . LEU A 1 192 ? -34.174 -19.988 39.051 1.00 70.25 192 LEU A C 1
ATOM 1577 O O . LEU A 1 192 ? -34.740 -20.995 39.476 1.00 70.25 192 LEU A O 1
ATOM 1581 N N . GLY A 1 193 ? -33.186 -19.392 39.723 1.00 67.69 193 GLY A N 1
ATOM 1582 C CA . GLY A 1 193 ? -32.704 -19.828 41.032 1.00 67.69 193 GLY A CA 1
ATOM 1583 C C . GLY A 1 193 ? -33.745 -19.673 42.141 1.00 67.69 193 GLY A C 1
ATOM 1584 O O . GLY A 1 193 ? -33.819 -20.541 43.010 1.00 67.69 193 GLY A O 1
ATOM 1585 N N . GLU A 1 194 ? -34.570 -18.624 42.081 1.00 63.25 194 GLU A N 1
ATOM 1586 C CA . GLU A 1 194 ? -35.679 -18.386 43.014 1.00 63.25 194 GLU A CA 1
ATOM 1587 C C . GLU A 1 194 ? -36.896 -19.286 42.747 1.00 63.25 194 GLU A C 1
ATOM 1589 O O . GLU A 1 194 ? -37.611 -19.625 43.687 1.00 63.25 194 GLU A O 1
ATOM 1594 N N . VAL A 1 195 ? -37.122 -19.719 41.499 1.00 59.50 195 VAL A N 1
ATOM 1595 C CA . VAL A 1 195 ? -38.355 -20.433 41.116 1.00 59.50 195 VAL A CA 1
ATOM 1596 C C . VAL A 1 195 ? -38.189 -21.960 41.040 1.00 59.50 195 VAL A C 1
ATOM 1598 O O . VAL A 1 195 ? -39.168 -22.672 41.243 1.00 59.50 195 VAL A O 1
ATOM 1601 N N . ALA A 1 196 ? -36.994 -22.516 40.794 1.00 58.94 196 ALA A N 1
ATOM 1602 C CA . ALA A 1 196 ? -36.921 -23.925 40.376 1.00 58.94 196 ALA A CA 1
ATOM 1603 C C . ALA A 1 196 ? -36.299 -24.940 41.355 1.00 58.94 196 ALA A C 1
ATOM 1605 O O . ALA A 1 196 ? -36.779 -26.061 41.437 1.00 58.94 196 ALA A O 1
ATOM 1606 N N . THR A 1 197 ? -35.197 -24.692 42.055 1.00 63.25 197 THR A N 1
ATOM 1607 C CA . THR A 1 197 ? -34.242 -25.827 42.108 1.00 63.25 197 THR A CA 1
ATOM 1608 C C . THR A 1 197 ? -34.452 -26.930 43.159 1.00 63.25 197 THR A C 1
ATOM 1610 O O . THR A 1 197 ? -33.815 -27.977 43.041 1.00 63.25 197 THR A O 1
ATOM 1613 N N . ARG A 1 198 ? -35.307 -26.784 44.180 1.00 64.75 198 ARG A N 1
ATOM 1614 C CA . ARG A 1 198 ? -35.478 -27.897 45.141 1.00 64.75 198 ARG A CA 1
ATOM 1615 C C . ARG A 1 198 ? -36.829 -27.976 45.816 1.00 64.75 198 ARG A C 1
ATOM 1617 O O . ARG A 1 198 ? -37.425 -29.045 45.781 1.00 64.75 198 ARG A O 1
ATOM 1624 N N . ASP A 1 199 ? -37.286 -26.895 46.433 1.00 67.50 199 ASP A N 1
ATOM 1625 C CA . ASP A 1 199 ? -38.480 -26.973 47.277 1.00 67.50 199 ASP A CA 1
ATOM 1626 C C . ASP A 1 199 ? -39.765 -26.986 46.443 1.00 67.50 199 ASP A C 1
ATOM 1628 O O . ASP A 1 199 ? -40.649 -27.783 46.735 1.00 67.50 199 ASP A O 1
ATOM 1632 N N . TRP A 1 200 ? -39.810 -26.238 45.334 1.00 74.44 200 TRP A N 1
ATOM 1633 C CA . TRP A 1 200 ? -40.939 -26.263 44.396 1.00 74.44 200 TRP A CA 1
ATOM 1634 C C . TRP A 1 200 ? -41.032 -27.574 43.595 1.00 74.44 200 TRP A C 1
ATOM 1636 O O . TRP A 1 200 ? -42.081 -28.208 43.559 1.00 74.44 200 TRP A O 1
ATOM 1646 N N . ILE A 1 201 ? -39.917 -28.056 43.022 1.00 77.75 201 ILE A N 1
ATOM 1647 C CA . ILE A 1 201 ? -39.901 -29.363 42.331 1.00 77.75 201 ILE A CA 1
ATOM 1648 C C . ILE A 1 201 ? -40.289 -30.486 43.299 1.00 77.75 201 ILE A C 1
ATOM 1650 O O . ILE A 1 201 ? -40.962 -31.433 42.903 1.00 77.75 201 ILE A O 1
ATOM 1654 N N . ARG A 1 202 ? -39.879 -30.395 44.571 1.00 79.88 202 ARG A N 1
ATOM 1655 C CA . ARG A 1 202 ? -40.229 -31.379 45.598 1.00 79.88 202 ARG A CA 1
ATOM 1656 C C . ARG A 1 202 ? -41.699 -31.309 45.992 1.00 79.88 202 ARG A C 1
ATOM 1658 O O . ARG A 1 202 ? -42.280 -32.374 46.170 1.00 79.88 202 ARG A O 1
ATOM 1665 N N . SER A 1 203 ? -42.279 -30.117 46.139 1.00 82.38 203 SER A N 1
ATOM 1666 C CA . SER A 1 203 ? -43.706 -29.987 46.442 1.00 82.38 203 SER A CA 1
ATOM 1667 C C . SER A 1 203 ? -44.559 -30.508 45.292 1.00 82.38 203 SER A C 1
ATOM 1669 O O . SER A 1 203 ? -45.443 -31.313 45.544 1.00 82.38 203 SER A O 1
ATOM 1671 N N . GLU A 1 204 ? -44.223 -30.177 44.041 1.00 88.00 204 GLU A N 1
ATOM 1672 C CA . GLU A 1 204 ? -44.962 -30.693 42.881 1.00 88.00 204 GLU A CA 1
ATOM 1673 C C . GLU A 1 204 ? -44.817 -32.205 42.717 1.00 88.00 204 GLU A C 1
ATOM 1675 O O . GLU A 1 204 ? -45.798 -32.902 42.480 1.00 88.00 204 GLU A O 1
ATOM 1680 N N . PHE A 1 205 ? -43.616 -32.761 42.916 1.00 84.19 205 PHE A N 1
ATOM 1681 C CA . PHE A 1 205 ? -43.456 -34.217 42.917 1.00 84.19 205 PHE A CA 1
ATOM 1682 C C . PHE A 1 205 ? -44.279 -34.889 44.018 1.00 84.19 205 PHE A C 1
ATOM 1684 O O . PHE A 1 205 ? -44.798 -35.980 43.798 1.00 84.19 205 PHE A O 1
ATOM 1691 N N . GLN A 1 206 ? -44.376 -34.279 45.203 1.00 87.94 206 GLN A N 1
ATOM 1692 C CA . GLN A 1 206 ? -45.179 -34.833 46.290 1.00 87.94 206 GLN A CA 1
ATOM 1693 C C . GLN A 1 206 ? -46.676 -34.715 46.025 1.00 87.94 206 GLN A C 1
ATOM 1695 O O . GLN A 1 206 ? -47.378 -35.689 46.279 1.00 87.94 206 GLN A O 1
ATOM 1700 N N . ASP A 1 207 ? -47.148 -33.598 45.476 1.00 89.88 207 ASP A N 1
ATOM 1701 C CA . ASP A 1 207 ? -48.550 -33.437 45.087 1.00 89.88 207 ASP A CA 1
ATOM 1702 C C . ASP A 1 207 ? -48.933 -34.418 43.970 1.00 89.88 207 ASP A C 1
ATOM 1704 O O . ASP A 1 207 ? -49.935 -35.120 44.097 1.00 89.88 207 ASP A O 1
ATOM 1708 N N . LEU A 1 208 ? -48.086 -34.590 42.948 1.00 89.31 208 LEU A N 1
ATOM 1709 C CA . LEU A 1 208 ? -48.277 -35.591 41.889 1.00 89.31 208 LEU A CA 1
ATOM 1710 C C . LEU A 1 208 ? -48.294 -37.029 42.432 1.00 89.31 208 LEU A C 1
ATOM 1712 O O . LEU A 1 208 ? -49.141 -37.833 42.040 1.00 89.31 208 LEU A O 1
ATOM 1716 N N . ILE A 1 209 ? -47.370 -37.374 43.339 1.00 89.06 209 ILE A N 1
ATOM 1717 C CA . ILE A 1 209 ? -47.350 -38.697 43.986 1.00 89.06 209 ILE A CA 1
ATOM 1718 C C . ILE A 1 209 ? -48.620 -38.900 44.810 1.00 89.06 209 ILE A C 1
ATOM 1720 O O . ILE A 1 209 ? -49.212 -39.974 44.745 1.00 89.06 209 ILE A O 1
ATOM 1724 N N . LYS A 1 210 ? -49.051 -37.883 45.559 1.00 88.06 210 LYS A N 1
ATOM 1725 C CA . LYS A 1 210 ? -50.240 -37.948 46.405 1.00 88.06 210 LYS A CA 1
ATOM 1726 C C . LYS A 1 210 ? -51.513 -38.108 45.579 1.00 88.06 210 LYS A C 1
ATOM 1728 O O . LYS A 1 210 ? -52.332 -38.952 45.921 1.00 88.06 210 LYS A O 1
ATOM 1733 N N . GLU A 1 211 ? -51.649 -37.386 44.467 1.00 85.94 211 GLU A N 1
ATOM 1734 C CA . GLU A 1 211 ? -52.784 -37.544 43.550 1.00 85.94 211 GLU A CA 1
ATOM 1735 C C . GLU A 1 211 ? -52.819 -38.957 42.944 1.00 85.94 211 GLU A C 1
ATOM 1737 O O . GLU A 1 211 ? -53.879 -39.580 42.846 1.00 85.94 211 GLU A O 1
ATOM 1742 N N . MET A 1 212 ? -51.659 -39.500 42.556 1.00 82.25 212 MET A N 1
ATOM 1743 C CA . MET A 1 212 ? -51.579 -40.873 42.057 1.00 82.25 212 MET A CA 1
ATOM 1744 C C . MET A 1 212 ? -51.924 -41.906 43.131 1.00 82.25 212 MET A C 1
ATOM 1746 O O . MET A 1 212 ? -52.597 -42.885 42.815 1.00 82.25 212 MET A O 1
ATOM 1750 N N . ASP A 1 213 ? -51.475 -41.708 44.370 1.00 83.94 213 ASP A N 1
ATOM 1751 C CA . ASP A 1 213 ? -51.754 -42.619 45.480 1.00 83.94 213 ASP A CA 1
ATOM 1752 C C . ASP A 1 213 ? -53.232 -42.550 45.886 1.00 83.94 213 ASP A C 1
ATOM 1754 O O . ASP A 1 213 ? -53.863 -43.588 46.033 1.00 83.94 213 ASP A O 1
ATOM 1758 N N . GLU A 1 214 ? -53.842 -41.360 45.924 1.00 80.12 214 GLU A N 1
ATOM 1759 C CA . GLU A 1 214 ? -55.288 -41.185 46.123 1.00 80.12 214 GLU A CA 1
ATOM 1760 C C . GLU A 1 214 ? -56.098 -41.874 45.011 1.00 80.12 214 GLU A C 1
ATOM 1762 O O . GLU A 1 214 ? -57.025 -42.630 45.302 1.00 80.12 214 GLU A O 1
ATOM 1767 N N . ARG A 1 215 ? -55.710 -41.733 43.736 1.00 76.19 215 ARG A N 1
ATOM 1768 C CA . ARG A 1 215 ? -56.352 -42.464 42.623 1.00 76.19 215 ARG A CA 1
ATOM 1769 C C . ARG A 1 215 ? -56.171 -43.982 42.704 1.00 76.19 215 ARG A C 1
ATOM 1771 O O . ARG A 1 215 ? -56.986 -44.720 42.155 1.00 76.19 215 ARG A O 1
ATOM 1778 N N . ARG A 1 216 ? -55.100 -44.462 43.339 1.00 69.44 216 ARG A N 1
ATOM 1779 C CA . ARG A 1 216 ? -54.808 -45.896 43.502 1.00 69.44 216 ARG A CA 1
ATOM 1780 C C . ARG A 1 216 ? -55.470 -46.492 44.743 1.00 69.44 216 ARG A C 1
ATOM 1782 O O . ARG A 1 216 ? -55.789 -47.678 44.730 1.00 69.44 216 ARG A O 1
ATOM 1789 N N . LEU A 1 217 ? -55.658 -45.683 45.786 1.00 62.03 217 LEU A N 1
ATOM 1790 C CA . LEU A 1 217 ? -56.291 -46.040 47.055 1.00 62.03 217 LEU A CA 1
ATOM 1791 C C . LEU A 1 217 ? -57.824 -45.969 46.977 1.00 62.03 217 LEU A C 1
ATOM 1793 O O . LEU A 1 217 ? -58.493 -46.719 47.680 1.00 62.03 217 LEU A O 1
ATOM 1797 N N . PHE A 1 218 ? -58.370 -45.152 46.068 1.00 59.94 218 PHE A N 1
ATOM 1798 C CA . PHE A 1 218 ? -59.793 -45.123 45.716 1.00 59.9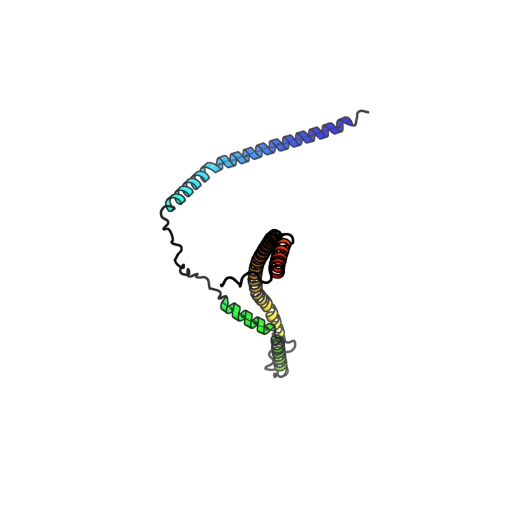4 218 PHE A CA 1
ATOM 1799 C C . PHE A 1 218 ? -60.046 -45.662 44.291 1.00 59.94 218 PHE A C 1
ATOM 1801 O O . PHE A 1 218 ? -60.464 -44.908 43.407 1.00 59.94 218 PHE A O 1
ATOM 1808 N N . PRO A 1 219 ? -59.805 -46.960 44.012 1.00 54.59 219 PRO A N 1
ATOM 1809 C CA . PRO A 1 219 ? -60.205 -47.564 42.753 1.00 54.59 219 PRO A CA 1
ATOM 1810 C C . PRO A 1 219 ? -61.722 -47.800 42.781 1.00 54.59 219 PRO A C 1
ATOM 1812 O O . PRO A 1 219 ? -62.182 -48.872 43.149 1.00 54.59 219 PRO A O 1
ATOM 1815 N N . GLY A 1 220 ? -62.492 -46.788 42.386 1.00 58.72 220 GLY A N 1
ATOM 1816 C CA . GLY A 1 220 ? -63.905 -46.935 42.042 1.00 58.72 220 GLY A CA 1
ATOM 1817 C C . GLY A 1 220 ? -64.851 -47.079 43.232 1.00 58.72 220 GLY A C 1
ATOM 1818 O O . GLY A 1 220 ? -65.228 -48.179 43.611 1.00 58.72 220 GLY A O 1
ATOM 1819 N N . GLU A 1 221 ? -65.347 -45.954 43.733 1.00 56.59 221 GLU A N 1
ATOM 1820 C CA . GLU A 1 221 ? -66.629 -45.939 44.441 1.00 56.59 221 GLU A CA 1
ATOM 1821 C C . GLU A 1 221 ? -67.450 -44.751 43.932 1.00 56.59 221 GLU A C 1
ATOM 1823 O O . GLU A 1 221 ? -67.575 -43.710 44.568 1.00 56.59 221 GLU A O 1
ATOM 1828 N N . SER A 1 222 ? -67.885 -44.837 42.676 1.00 55.16 222 SER A N 1
ATOM 1829 C CA . SER A 1 222 ? -68.953 -43.992 42.124 1.00 55.16 222 SER A CA 1
ATOM 1830 C C . SER A 1 222 ? -69.355 -44.486 40.739 1.00 55.16 222 SER A C 1
ATOM 1832 O O . SER A 1 222 ? -69.204 -43.784 39.747 1.00 55.16 222 SER A O 1
ATOM 1834 N N . ASP A 1 223 ? -69.874 -45.711 40.682 1.00 55.72 223 ASP A N 1
ATOM 1835 C CA . ASP A 1 223 ? -70.915 -46.034 39.704 1.00 55.72 223 ASP A CA 1
ATOM 1836 C C . ASP A 1 223 ? -71.782 -47.189 40.219 1.00 55.72 223 ASP A C 1
ATOM 1838 O O . ASP A 1 223 ? -71.709 -48.299 39.718 1.00 55.72 223 ASP A O 1
ATOM 1842 N N . GLU A 1 224 ? -72.566 -46.959 41.277 1.00 54.03 224 GLU A N 1
ATOM 1843 C CA . GLU A 1 224 ? -73.787 -47.754 41.482 1.00 54.03 224 GLU A CA 1
ATOM 1844 C C . GLU A 1 224 ? -74.817 -46.944 42.283 1.00 54.03 224 GLU A C 1
ATOM 1846 O O . GLU A 1 224 ? -75.154 -47.226 43.430 1.00 54.03 224 GLU A O 1
ATOM 1851 N N . GLY A 1 225 ? -75.268 -45.853 41.665 1.00 57.56 225 GLY A N 1
ATOM 1852 C CA . GLY A 1 225 ? -76.433 -45.085 42.082 1.00 57.56 225 GLY A CA 1
ATOM 1853 C C . GLY A 1 225 ? -77.527 -45.178 41.025 1.00 57.56 225 GLY A C 1
ATOM 1854 O O . GLY A 1 225 ? -77.862 -44.160 40.433 1.00 57.56 225 GLY A O 1
ATOM 1855 N N . ASP A 1 226 ? -78.055 -46.378 40.771 1.00 63.75 226 ASP A N 1
ATOM 1856 C CA . ASP A 1 226 ? -79.362 -46.536 40.122 1.00 63.75 226 ASP A CA 1
ATOM 1857 C C . ASP A 1 226 ? -80.034 -47.852 40.553 1.00 63.75 226 ASP A C 1
ATOM 1859 O O . ASP A 1 226 ? -79.720 -48.925 40.028 1.00 63.75 226 ASP A O 1
ATOM 1863 N N . ARG A 1 227 ? -80.911 -47.756 41.565 1.00 47.84 227 ARG A N 1
ATOM 1864 C CA . ARG A 1 227 ? -82.188 -48.483 41.730 1.00 47.84 227 ARG A CA 1
ATOM 1865 C C . ARG A 1 227 ? -82.885 -48.123 43.040 1.00 47.84 227 ARG A C 1
ATOM 1867 O O . ARG A 1 227 ? -82.218 -48.137 44.096 1.00 47.84 227 ARG A O 1
#

InterPro domains:
  IPR010406 Protein of unknown function DUF1003 [PF06210] (98-199)
  IPR010406 Protein of unknown function DUF1003 [PTHR41386] (74-216)

Foldseek 3Di:
DPPPPVVVVVVVVVVVVVVVVVVVVVVVVVVVVVVVVVVPPPVVVVVVVVVVVVVVVPPPDDDPDDPPDDDDDDPDPDPPPPVVVVVVVLVVVVVVVPPCVVVVVVVVVVVVLVCCLVPPDPVPNPADPVRVVVVVVVVVVVVVVVVVVVVSVVVVVVVVVVVVVVVVVVVVVVVVVVVVVVVVVVVVCVVCVVADDPDNVVVVVVVVVVVVVVCVVCVDDPDDPDD

Mean predicted aligned error: 22.05 Å

pLDDT: mean 71.59, std 12.15, range [47.84, 94.12]

Radius of gyration: 46.59 Å; Cα contacts (8 Å, |Δi|>4): 16; chains: 1; bounding box: 119×102×109 Å